Protein AF-A0A176WG83-F1 (afdb_monomer)

Nearest PDB structures (foldseek):
  1ekj-assembly2_G  TM=9.497E-01  e=3.275E-25  Pisum sativum
  5swc-assembly1_E  TM=9.028E-01  e=1.022E-20  Synechocystis sp. PCC 6803 substr. Kazusa
  5swc-assembly1_D  TM=9.465E-01  e=1.805E-19  Synechocystis sp. PCC 6803 substr. Kazusa
  2w3n-assembly1_C  TM=7.992E-01  e=2.438E-15  Cryptococcus neoformans
  2w3n-assembly2_A-2  TM=7.621E-01  e=2.038E-15  Cryptococcus neoformans

Sequence (354 aa):
MSTAVTMHQAVGEAALMSSSSSFCRGSALSGQIQSQTMHSAAKPGASLVKGVAAIRCSSFSSADEHSVDRRSPLVNFSSSTRRNPLMDAGLKTTFSYKKEKICATNGATEASLPNFAGSLSHGYDVSEPTKVAADNIEETSESSVLQRLKQGFVKFKEERFLKESELFTQLAGGQSPKVMVIACADSRVCPTMLMGLNPGEVFTVRNVANLVPPCEKELGNNHGTSAALEFAVNYLLVEHIIVIGHRNCGGIKALMSRKPEEFESDFIGSWMTCGIPAREHTLVNMAGKTFSDQCKYCEQEAVNVSLANLLTFPWIKEKFEAGKLGIHGWYYDFVEGELTSWEVQRPVMAGATA

pLDDT: mean 71.61, std 29.64, range [23.0, 98.88]

Structure (mmCIF, N/CA/C/O backbone):
data_AF-A0A176WG83-F1
#
_entry.id   AF-A0A176WG83-F1
#
loop_
_atom_site.group_PDB
_atom_site.id
_atom_site.type_symbol
_atom_site.label_atom_id
_atom_site.label_alt_id
_atom_site.label_comp_id
_atom_site.label_asym_id
_atom_site.label_entity_id
_atom_site.label_seq_id
_atom_site.pdbx_PDB_ins_code
_atom_site.Cartn_x
_atom_site.Cartn_y
_atom_site.Cartn_z
_atom_site.occupancy
_atom_site.B_iso_or_equiv
_atom_site.auth_seq_id
_atom_site.auth_comp_id
_atom_site.auth_asym_id
_atom_site.auth_atom_id
_atom_site.pdbx_PDB_model_num
ATOM 1 N N . MET A 1 1 ? -44.668 -31.338 -10.249 1.00 38.53 1 MET A N 1
ATOM 2 C CA . MET A 1 1 ? -43.929 -32.261 -11.141 1.00 38.53 1 MET A CA 1
ATOM 3 C C . MET A 1 1 ? -42.451 -31.906 -10.983 1.00 38.53 1 MET A C 1
ATOM 5 O O . MET A 1 1 ? -42.038 -30.926 -11.572 1.00 38.53 1 MET A O 1
ATOM 9 N N . SER A 1 2 ? -41.718 -32.329 -9.948 1.00 32.81 2 SER A N 1
ATOM 10 C CA . SER A 1 2 ? -41.313 -33.667 -9.463 1.00 32.81 2 SER A CA 1
ATOM 11 C C . SER A 1 2 ? -40.346 -34.410 -10.393 1.00 32.81 2 SER A C 1
ATOM 13 O O . SER A 1 2 ? -40.810 -34.904 -11.411 1.00 32.81 2 SER A O 1
ATOM 15 N N . THR A 1 3 ? -39.064 -34.471 -9.985 1.00 33.38 3 THR A N 1
ATOM 16 C CA . THR A 1 3 ? -38.058 -35.572 -10.088 1.00 33.38 3 THR A CA 1
ATOM 17 C C . THR A 1 3 ? -36.746 -35.052 -9.447 1.00 33.38 3 THR A C 1
ATOM 19 O O . THR A 1 3 ? -36.206 -34.070 -9.943 1.00 33.38 3 THR A O 1
ATOM 22 N N . ALA A 1 4 ? -36.358 -35.416 -8.208 1.00 33.09 4 ALA A N 1
ATOM 23 C CA . ALA A 1 4 ? -35.654 -36.636 -7.726 1.00 33.09 4 ALA A CA 1
ATOM 24 C C . ALA A 1 4 ? -34.204 -36.756 -8.276 1.00 33.09 4 ALA A C 1
ATOM 26 O O . ALA A 1 4 ? -34.040 -36.893 -9.480 1.00 33.09 4 ALA A O 1
ATOM 27 N N . VAL A 1 5 ? -33.132 -36.462 -7.514 1.00 30.73 5 VAL A N 1
ATOM 28 C CA . VAL A 1 5 ? -32.403 -37.243 -6.468 1.00 30.73 5 VAL A CA 1
ATOM 29 C C . VAL A 1 5 ? -31.731 -38.526 -6.980 1.00 30.73 5 VAL A C 1
ATOM 31 O O . VAL A 1 5 ? -32.429 -39.481 -7.303 1.00 30.73 5 VAL A O 1
ATOM 34 N N . THR A 1 6 ? -30.393 -38.617 -6.881 1.00 31.17 6 THR A N 1
ATOM 35 C CA . THR A 1 6 ? -29.701 -39.836 -6.398 1.00 31.17 6 THR A CA 1
ATOM 36 C C . THR A 1 6 ? -28.316 -39.519 -5.807 1.00 31.17 6 THR A C 1
ATOM 38 O O . THR A 1 6 ? -27.499 -38.845 -6.427 1.00 31.17 6 THR A O 1
ATOM 41 N N . MET A 1 7 ? -28.085 -40.022 -4.589 1.00 28.58 7 MET A N 1
ATOM 42 C CA . MET A 1 7 ? -26.812 -40.104 -3.864 1.00 28.58 7 MET A CA 1
ATOM 43 C C . MET A 1 7 ? -26.023 -41.360 -4.261 1.00 28.58 7 MET A C 1
ATOM 45 O O . MET A 1 7 ? -26.632 -42.368 -4.617 1.00 28.58 7 MET A O 1
ATOM 49 N N . HIS A 1 8 ? -24.704 -41.359 -4.041 1.00 31.89 8 HIS A N 1
ATOM 50 C CA . HIS A 1 8 ? -23.941 -42.581 -3.755 1.00 31.89 8 HIS A CA 1
ATOM 51 C C . HIS A 1 8 ? -23.010 -42.377 -2.547 1.00 31.89 8 HIS A C 1
ATOM 53 O O . HIS A 1 8 ? -22.188 -41.464 -2.524 1.00 31.89 8 HIS A O 1
ATOM 59 N N . GLN A 1 9 ? -23.184 -43.253 -1.554 1.00 30.34 9 GLN A N 1
ATOM 60 C CA . GLN A 1 9 ? -22.306 -43.546 -0.418 1.00 30.34 9 GLN A CA 1
ATOM 61 C C . GLN A 1 9 ? -21.733 -44.963 -0.603 1.00 30.34 9 GLN A C 1
ATOM 63 O O . GLN A 1 9 ? -22.459 -45.853 -1.038 1.00 30.34 9 GLN A O 1
ATOM 68 N N . ALA A 1 10 ? -20.487 -45.172 -0.175 1.00 28.31 10 ALA A N 1
ATOM 69 C CA . ALA A 1 10 ? -19.894 -46.423 0.337 1.00 28.31 10 ALA A CA 1
ATOM 70 C C . ALA A 1 10 ? -18.609 -45.974 1.079 1.00 28.31 10 ALA A C 1
ATOM 72 O O . ALA A 1 10 ? -17.824 -45.249 0.477 1.00 28.31 10 ALA A O 1
ATOM 73 N N . VAL A 1 11 ? -18.397 -46.075 2.400 1.00 28.64 11 VAL A N 1
ATOM 74 C CA . VAL A 1 11 ? -18.507 -47.140 3.430 1.00 28.64 11 VAL A CA 1
ATOM 75 C C . VAL A 1 11 ? -17.424 -48.229 3.320 1.00 28.64 11 VAL A C 1
ATOM 77 O O . VAL A 1 11 ? -17.331 -48.892 2.294 1.00 28.64 11 VAL A O 1
ATOM 80 N N . GLY A 1 12 ? -16.681 -48.425 4.426 1.00 26.28 12 GLY A N 1
ATOM 81 C CA . GLY A 1 12 ? -15.853 -49.605 4.757 1.00 26.28 12 GLY A CA 1
ATOM 82 C C . GLY A 1 12 ? -14.442 -49.243 5.258 1.00 26.28 12 GLY A C 1
ATOM 83 O O . GLY A 1 12 ? -13.576 -48.972 4.440 1.00 26.28 12 GLY A O 1
ATOM 84 N N . GLU A 1 13 ? -14.241 -48.966 6.557 1.00 28.70 13 GLU A N 1
ATOM 85 C CA . GLU A 1 13 ? -13.798 -49.898 7.638 1.00 28.70 13 GLU A CA 1
ATOM 86 C C . GLU A 1 13 ? -12.278 -50.197 7.621 1.00 28.70 13 GLU A C 1
ATOM 88 O O . GLU A 1 13 ? -11.747 -50.693 6.639 1.00 28.70 13 GLU A O 1
ATOM 93 N N . ALA A 1 14 ? -11.476 -49.712 8.580 1.00 27.16 14 ALA A N 1
ATOM 94 C CA . ALA A 1 14 ? -11.312 -50.097 9.997 1.00 27.16 14 ALA A CA 1
ATOM 95 C C . ALA A 1 14 ? -10.318 -51.259 10.215 1.00 27.16 14 ALA A C 1
ATOM 97 O O . ALA A 1 14 ? -10.582 -52.392 9.835 1.00 27.16 14 ALA A O 1
ATOM 98 N N . ALA A 1 15 ? -9.213 -50.987 10.925 1.00 27.05 15 ALA A N 1
ATOM 99 C CA . ALA A 1 15 ? -8.480 -51.991 11.700 1.00 27.05 15 ALA A CA 1
ATOM 100 C C . ALA A 1 15 ? -7.707 -51.332 12.859 1.00 27.05 15 ALA A C 1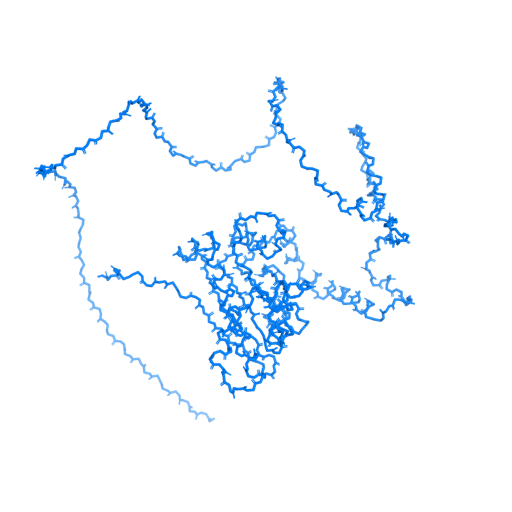
ATOM 102 O O . ALA A 1 15 ? -6.818 -50.505 12.666 1.00 27.05 15 ALA A O 1
ATOM 103 N N . LEU A 1 16 ? -8.114 -51.713 14.069 1.00 27.42 16 LEU A N 1
ATOM 104 C CA . LEU A 1 16 ? -7.489 -51.482 15.372 1.00 27.42 16 LEU A CA 1
ATOM 105 C C . LEU A 1 16 ? -6.245 -52.367 15.562 1.00 27.42 16 LEU A C 1
ATOM 107 O O . LEU A 1 16 ? -6.194 -53.437 14.970 1.00 27.42 16 LEU A O 1
ATOM 111 N N . MET A 1 17 ? -5.332 -51.960 16.460 1.00 26.39 17 MET A N 1
ATOM 112 C CA . MET A 1 17 ? -4.606 -52.774 17.473 1.00 26.39 17 MET A CA 1
ATOM 113 C C . MET A 1 17 ? -3.487 -51.905 18.094 1.00 26.39 17 MET A C 1
ATOM 115 O O . MET A 1 17 ? -2.572 -51.473 17.410 1.00 26.39 17 MET A O 1
ATOM 119 N N . SER A 1 18 ? -3.670 -51.363 19.304 1.00 26.16 18 SER A N 1
ATOM 120 C CA . SER A 1 18 ? -3.241 -51.904 20.612 1.00 26.16 18 SER A CA 1
ATOM 121 C C . SER A 1 18 ? -1.719 -51.966 20.848 1.00 26.16 18 SER A C 1
ATOM 123 O O . SER A 1 18 ? -1.038 -52.797 20.260 1.00 26.16 18 SER A O 1
ATOM 125 N N . SER A 1 19 ? -1.213 -51.200 21.827 1.00 26.66 19 SER A N 1
ATOM 126 C CA . SER A 1 19 ? -0.684 -51.717 23.111 1.00 26.66 19 SER A CA 1
ATOM 127 C C . SER A 1 19 ? 0.506 -50.925 23.702 1.00 26.66 19 SER A C 1
ATOM 129 O O . SER A 1 19 ? 1.493 -50.630 23.042 1.00 26.66 19 SER A O 1
ATOM 131 N N . SER A 1 20 ? 0.370 -50.668 25.009 1.00 27.66 20 SER A N 1
ATOM 132 C CA . SER A 1 20 ? 1.373 -50.712 26.092 1.00 27.66 20 SER A CA 1
ATOM 133 C C . SER A 1 20 ? 2.560 -49.733 26.196 1.00 27.66 20 SER A C 1
ATOM 135 O O . SER A 1 20 ? 3.455 -49.632 25.370 1.00 27.66 20 SER A O 1
ATOM 137 N N . SER A 1 21 ? 2.581 -49.130 27.386 1.00 26.33 21 SER A N 1
ATOM 138 C CA . SER A 1 21 ? 3.651 -48.489 28.156 1.00 26.33 21 SER A CA 1
ATOM 139 C C . SER A 1 21 ? 4.936 -49.313 28.353 1.00 26.33 21 SER A C 1
ATOM 141 O O . SER A 1 21 ? 4.834 -50.519 28.564 1.00 26.33 21 SER A O 1
ATOM 143 N N . SER A 1 22 ? 6.100 -48.651 28.511 1.00 28.22 22 SER A N 1
ATOM 144 C CA . SER A 1 22 ? 6.887 -48.565 29.776 1.00 28.22 22 SER A CA 1
ATOM 145 C C . SER A 1 22 ? 8.425 -48.375 29.616 1.00 28.22 22 SER A C 1
ATOM 147 O O . SER A 1 22 ? 9.069 -49.006 28.795 1.00 28.22 22 SER A O 1
ATOM 149 N N . PHE A 1 23 ? 8.969 -47.493 30.475 1.00 24.28 23 PHE A N 1
ATOM 150 C CA . PHE A 1 23 ? 10.239 -47.535 31.242 1.00 24.28 23 PHE A CA 1
ATOM 151 C C . PHE A 1 23 ? 11.673 -47.529 30.618 1.00 24.28 23 PHE A C 1
ATOM 153 O O . PHE A 1 23 ? 12.152 -48.503 30.063 1.00 24.28 23 PHE A O 1
ATOM 160 N N . CYS A 1 24 ? 12.377 -46.418 30.919 1.00 24.50 24 CYS A N 1
ATOM 161 C CA . CYS A 1 24 ? 13.763 -46.148 31.387 1.00 24.50 24 CYS A CA 1
ATOM 162 C C . CYS A 1 24 ? 15.050 -46.934 30.993 1.00 24.50 24 CYS A C 1
ATOM 164 O O . CYS A 1 24 ? 15.106 -48.156 31.004 1.00 24.50 24 CYS A O 1
ATOM 166 N N . ARG A 1 25 ? 16.147 -46.132 31.038 1.00 26.06 25 ARG A N 1
ATOM 167 C CA . ARG A 1 25 ? 17.616 -46.400 31.127 1.00 26.06 25 ARG A CA 1
ATOM 168 C C . ARG A 1 25 ? 18.286 -46.617 29.758 1.00 26.06 25 ARG A C 1
ATOM 170 O O . ARG A 1 25 ? 17.812 -47.412 28.974 1.00 26.06 25 ARG A O 1
ATOM 177 N N . GLY A 1 26 ? 19.348 -45.924 29.340 1.00 23.47 26 GLY A N 1
ATOM 178 C CA . GLY A 1 26 ? 20.454 -45.273 30.044 1.00 23.47 26 GLY A CA 1
ATOM 179 C C . GLY A 1 26 ? 21.693 -46.163 29.927 1.00 23.47 26 GLY A C 1
ATOM 180 O O . GLY A 1 26 ? 21.660 -47.241 30.506 1.00 23.47 26 GLY A O 1
ATOM 181 N N . SER A 1 27 ? 22.737 -45.736 29.197 1.00 25.62 27 SER A N 1
ATOM 182 C CA . SER A 1 27 ? 24.177 -45.982 29.458 1.00 25.62 27 SER A CA 1
ATOM 183 C C . SER A 1 27 ? 25.060 -45.569 28.275 1.00 25.62 27 SER A C 1
ATOM 185 O O . SER A 1 27 ? 24.699 -45.731 27.116 1.00 25.62 27 SER A O 1
ATOM 187 N N . ALA A 1 28 ? 26.219 -45.023 28.634 1.00 26.08 28 ALA A N 1
ATOM 188 C CA . ALA A 1 28 ? 27.306 -44.520 27.806 1.00 26.08 28 ALA A CA 1
ATOM 189 C C . ALA A 1 28 ? 28.249 -45.622 27.283 1.00 26.08 28 ALA A C 1
ATOM 191 O O . ALA A 1 28 ? 28.164 -46.751 27.755 1.00 26.08 28 ALA A O 1
ATOM 192 N N . LEU A 1 29 ? 29.175 -45.236 26.386 1.00 26.23 29 LEU A N 1
ATOM 193 C CA . LEU A 1 29 ? 30.599 -45.645 26.229 1.00 26.23 29 LEU A CA 1
ATOM 194 C C . LEU A 1 29 ? 31.019 -45.275 24.783 1.00 26.23 29 LEU A C 1
ATOM 196 O O . LEU A 1 29 ? 30.345 -45.665 23.841 1.00 26.23 29 LEU A O 1
ATOM 200 N N . SER A 1 30 ? 31.912 -44.310 24.529 1.00 24.09 30 SER A N 1
ATOM 201 C CA . SER A 1 30 ? 33.381 -44.245 24.717 1.00 24.09 30 SER A CA 1
ATOM 202 C C . SER A 1 30 ? 34.164 -44.579 23.438 1.00 24.09 30 SER A C 1
ATOM 204 O O . SER A 1 30 ? 33.901 -45.601 22.816 1.00 24.09 30 SER A O 1
ATOM 206 N N . GLY A 1 31 ? 35.179 -43.763 23.127 1.00 25.44 31 GLY A N 1
ATOM 207 C CA . GLY A 1 31 ? 36.213 -44.007 22.104 1.00 25.44 31 GLY A CA 1
ATOM 208 C C . GLY A 1 31 ? 36.554 -42.721 21.339 1.00 25.44 31 GLY A C 1
ATOM 209 O O . GLY A 1 31 ? 35.885 -42.397 20.370 1.00 25.44 31 GLY A O 1
ATOM 210 N N . GLN A 1 32 ? 37.336 -41.790 21.902 1.00 23.91 32 GLN A N 1
ATOM 211 C CA . GLN A 1 32 ? 38.811 -41.663 21.809 1.00 23.91 32 GLN A CA 1
ATOM 212 C C . GLN A 1 32 ? 39.364 -41.644 20.367 1.00 23.91 32 GLN A C 1
ATOM 214 O O . GLN A 1 32 ? 39.297 -42.649 19.678 1.00 23.91 32 GLN A O 1
ATOM 219 N N . ILE A 1 33 ? 39.708 -40.463 19.822 1.00 23.94 33 ILE A N 1
ATOM 220 C CA . ILE A 1 33 ? 40.994 -39.705 19.874 1.00 23.94 33 ILE A CA 1
ATOM 221 C C . ILE A 1 33 ? 41.992 -40.157 18.788 1.00 23.94 33 ILE A C 1
ATOM 223 O O . ILE A 1 33 ? 42.479 -41.276 18.839 1.00 23.94 33 ILE A O 1
ATOM 227 N N . GLN A 1 34 ? 42.355 -39.235 17.882 1.00 24.44 34 GLN A N 1
ATOM 228 C CA . GLN A 1 34 ? 43.714 -38.694 17.626 1.00 24.44 34 GLN A CA 1
ATOM 229 C C . GLN A 1 34 ? 43.593 -37.673 16.466 1.00 24.44 34 GLN A C 1
ATOM 231 O O . GLN A 1 34 ? 43.163 -38.026 15.379 1.00 24.44 34 GLN A O 1
ATOM 236 N N . SER A 1 35 ? 43.675 -36.356 16.694 1.00 24.44 35 SER A N 1
ATOM 237 C CA . SER A 1 35 ? 44.868 -35.534 16.979 1.00 24.44 35 SER A CA 1
ATOM 238 C C . SER A 1 35 ? 45.808 -35.378 15.778 1.00 24.44 35 SER A C 1
ATOM 240 O O . SER A 1 35 ? 46.602 -36.273 15.522 1.00 24.44 35 SER A O 1
ATOM 242 N N . GLN A 1 36 ? 45.843 -34.176 15.191 1.00 25.77 36 GLN A N 1
ATOM 243 C CA . GLN A 1 36 ? 47.097 -33.427 15.057 1.00 25.77 36 GLN A CA 1
ATOM 244 C C . GLN A 1 36 ? 46.850 -31.909 15.136 1.00 25.77 36 GLN A C 1
ATOM 246 O O . GLN A 1 36 ? 46.038 -31.324 14.427 1.00 25.77 36 GLN A O 1
ATOM 251 N N . THR A 1 37 ? 47.545 -31.329 16.106 1.00 26.19 37 THR A N 1
ATOM 252 C CA . THR A 1 37 ? 47.667 -29.932 16.537 1.00 26.19 37 THR A CA 1
ATOM 253 C C . THR A 1 37 ? 48.785 -29.192 15.798 1.00 26.19 37 THR A C 1
ATOM 255 O O . THR A 1 37 ? 49.712 -29.846 15.334 1.00 26.19 37 THR A O 1
ATOM 258 N N . MET A 1 38 ? 48.771 -27.850 15.836 1.00 24.45 38 MET A N 1
ATOM 259 C CA . MET A 1 38 ? 49.824 -26.959 16.401 1.00 24.45 38 MET A CA 1
ATOM 260 C C . MET A 1 38 ? 49.372 -25.489 16.211 1.00 24.45 38 MET A C 1
ATOM 262 O O . MET A 1 38 ? 49.146 -25.065 15.087 1.00 24.45 38 MET A O 1
ATOM 266 N N . HIS A 1 39 ? 48.916 -24.807 17.277 1.00 24.94 39 HIS A N 1
ATOM 267 C CA . HIS A 1 39 ? 49.650 -23.840 18.143 1.00 24.94 39 HIS A CA 1
ATOM 268 C C . HIS A 1 39 ? 49.582 -22.398 17.592 1.00 24.94 39 HIS A C 1
ATOM 270 O O . HIS A 1 39 ? 49.839 -22.182 16.421 1.00 24.94 39 HIS A O 1
ATOM 276 N N . SER A 1 40 ? 49.155 -21.366 18.335 1.00 24.72 40 SER A N 1
ATOM 277 C CA . SER A 1 40 ? 49.613 -20.888 19.657 1.00 24.72 40 SER A CA 1
ATOM 278 C C . SER A 1 40 ? 48.527 -19.972 20.281 1.00 24.72 40 SER A C 1
ATOM 280 O O . SER A 1 40 ? 47.968 -19.148 19.566 1.00 24.72 40 SER A O 1
ATOM 282 N N . ALA A 1 41 ? 47.975 -20.271 21.470 1.00 25.95 41 ALA A N 1
ATOM 283 C CA . ALA A 1 41 ? 48.275 -19.690 22.804 1.00 25.95 41 ALA A CA 1
ATOM 284 C C . ALA A 1 41 ? 48.138 -18.141 22.881 1.00 25.95 41 ALA A C 1
ATOM 286 O O . ALA A 1 41 ? 48.701 -17.441 22.057 1.00 25.95 41 ALA A O 1
ATOM 287 N N . ALA A 1 42 ? 47.430 -17.506 23.828 1.00 26.34 42 ALA A N 1
ATOM 288 C CA . ALA A 1 42 ? 47.186 -17.866 25.222 1.00 26.34 42 ALA A CA 1
ATOM 289 C C . ALA A 1 42 ? 45.899 -17.231 25.823 1.00 26.34 42 ALA A C 1
ATOM 291 O O . ALA A 1 42 ? 45.411 -16.189 25.399 1.00 26.34 42 ALA A O 1
ATOM 292 N N . LYS A 1 43 ? 45.396 -17.936 26.841 1.00 23.00 43 LYS A N 1
ATOM 293 C CA . LYS A 1 43 ? 44.318 -17.685 27.829 1.00 23.00 43 LYS A CA 1
ATOM 294 C C . LYS A 1 43 ? 44.916 -16.957 29.078 1.00 23.00 43 LYS A C 1
ATOM 296 O O . LYS A 1 43 ? 46.098 -16.629 28.993 1.00 23.00 43 LYS A O 1
ATOM 301 N N . PRO A 1 44 ? 44.271 -16.851 30.278 1.00 36.72 44 PRO A N 1
ATOM 302 C CA . PRO A 1 44 ? 42.884 -17.177 30.698 1.00 36.72 44 PRO A CA 1
ATOM 303 C C . PRO A 1 44 ? 42.213 -16.174 31.683 1.00 36.72 44 PRO A C 1
ATOM 305 O O . PRO A 1 44 ? 42.851 -15.305 32.263 1.00 36.72 44 PRO A O 1
ATOM 308 N N . GLY A 1 45 ? 40.935 -16.445 31.992 1.00 24.70 45 GLY A N 1
ATOM 309 C CA . GLY A 1 45 ? 40.276 -16.120 33.275 1.00 24.70 45 GLY A CA 1
ATOM 310 C C . GLY A 1 45 ? 38.754 -16.006 33.111 1.00 24.70 45 GLY A C 1
ATOM 311 O O . GLY A 1 45 ? 38.288 -14.955 32.705 1.00 24.70 45 GLY A O 1
ATOM 312 N N . ALA A 1 46 ? 37.995 -17.117 33.096 1.00 26.78 46 ALA A N 1
ATOM 313 C CA . ALA A 1 46 ? 37.200 -17.663 34.223 1.00 26.78 46 ALA A CA 1
ATOM 314 C C . ALA A 1 46 ? 36.010 -16.752 34.630 1.00 26.78 46 ALA A C 1
ATOM 316 O O . ALA A 1 46 ? 36.213 -15.569 34.830 1.00 26.78 46 ALA A O 1
ATOM 317 N N . SER A 1 47 ? 34.760 -17.176 34.853 1.00 24.69 47 SER A N 1
ATOM 318 C CA . SER A 1 47 ? 34.055 -18.467 34.879 1.00 24.69 47 SER A CA 1
ATOM 319 C C . SER A 1 47 ? 32.577 -18.173 35.250 1.00 24.69 47 SER A C 1
ATOM 321 O O . SER A 1 47 ? 32.386 -17.339 36.123 1.00 24.69 47 SER A O 1
ATOM 323 N N . LEU A 1 48 ? 31.606 -18.895 34.646 1.00 24.38 48 LEU A N 1
ATOM 324 C CA . LEU A 1 48 ? 30.265 -19.342 35.144 1.00 24.38 48 LEU A CA 1
ATOM 325 C C . LEU A 1 48 ? 29.300 -18.308 35.829 1.00 24.38 48 LEU A C 1
ATOM 327 O O . LEU A 1 48 ? 29.721 -17.532 36.664 1.00 24.38 48 LEU A O 1
ATOM 331 N N . VAL A 1 49 ? 27.969 -18.236 35.619 1.00 24.75 49 VAL A N 1
ATOM 332 C CA . VAL A 1 49 ? 26.876 -19.237 35.731 1.00 24.75 49 VAL A CA 1
ATOM 333 C C . VAL A 1 49 ? 25.566 -18.680 35.106 1.00 24.75 49 VAL A C 1
ATOM 335 O O . VAL A 1 49 ? 25.278 -17.494 35.195 1.00 24.75 49 VAL A O 1
ATOM 338 N N . LYS A 1 50 ? 24.781 -19.610 34.538 1.00 24.66 50 LYS A N 1
ATOM 339 C CA . LYS A 1 50 ? 23.324 -19.708 34.247 1.00 24.66 50 LYS A CA 1
ATOM 340 C C . LYS A 1 50 ? 22.326 -18.704 34.876 1.00 24.66 50 LYS A C 1
ATOM 342 O O . LYS A 1 50 ? 22.432 -18.380 36.051 1.00 24.66 50 LYS A O 1
ATOM 347 N N . GLY A 1 51 ? 21.199 -18.489 34.175 1.00 24.77 51 GLY A N 1
ATOM 348 C CA . GLY A 1 51 ? 19.902 -18.210 34.819 1.00 24.77 51 GLY A CA 1
ATOM 349 C C . GLY A 1 51 ? 18.793 -17.678 33.901 1.00 24.77 51 GLY A C 1
ATOM 350 O O . GLY A 1 51 ? 18.747 -16.490 33.621 1.00 24.77 51 GLY A O 1
ATOM 351 N N . VAL A 1 52 ? 17.879 -18.554 33.477 1.00 26.45 52 VAL A N 1
ATOM 352 C CA . VAL A 1 52 ? 16.573 -18.228 32.868 1.00 26.45 52 VAL A CA 1
ATOM 353 C C . VAL A 1 52 ? 15.581 -17.866 33.978 1.00 26.45 52 VAL A C 1
ATOM 355 O O . VAL A 1 52 ? 15.510 -18.621 34.943 1.00 26.45 52 VAL A O 1
ATOM 358 N N . ALA A 1 53 ? 14.767 -16.815 33.815 1.00 25.81 53 ALA A N 1
ATOM 359 C CA . ALA A 1 53 ? 13.371 -16.782 34.283 1.00 25.81 53 ALA A CA 1
ATOM 360 C C . ALA A 1 53 ? 12.624 -15.537 33.775 1.00 25.81 53 ALA A C 1
ATOM 362 O O . ALA A 1 53 ? 13.040 -14.402 33.989 1.00 25.81 53 ALA A O 1
ATOM 363 N N . ALA A 1 54 ? 11.482 -15.787 33.138 1.00 26.70 54 ALA A N 1
ATOM 364 C CA . ALA A 1 54 ? 10.415 -14.828 32.893 1.00 26.70 54 ALA A CA 1
ATOM 365 C C . ALA A 1 54 ? 9.686 -14.482 34.198 1.00 26.70 54 ALA A C 1
ATOM 367 O O . ALA A 1 54 ? 9.464 -15.390 34.994 1.00 26.70 54 ALA A O 1
ATOM 368 N N . ILE A 1 55 ? 9.203 -13.244 34.365 1.00 25.70 55 ILE A N 1
ATOM 369 C CA . ILE A 1 55 ? 8.076 -12.953 35.267 1.00 25.70 55 ILE A CA 1
ATOM 370 C C . ILE A 1 55 ? 7.122 -11.942 34.619 1.00 25.70 55 ILE A C 1
ATOM 372 O O . ILE A 1 55 ? 7.512 -10.896 34.106 1.00 25.70 55 ILE A O 1
ATOM 376 N N . ARG A 1 56 ? 5.851 -12.351 34.644 1.00 23.44 56 ARG A N 1
ATOM 377 C CA . ARG A 1 56 ? 4.630 -11.665 34.231 1.00 23.44 56 ARG A CA 1
ATOM 378 C C . ARG A 1 56 ? 4.295 -10.456 35.108 1.00 23.44 56 ARG A C 1
ATOM 380 O O . ARG A 1 56 ? 4.645 -10.383 36.277 1.00 23.44 56 ARG A O 1
ATOM 387 N N . CYS A 1 57 ? 3.487 -9.601 34.494 1.00 26.39 57 CYS A N 1
ATOM 388 C CA . CYS A 1 57 ? 2.616 -8.581 35.061 1.00 26.39 57 CYS A CA 1
ATOM 389 C C . CYS A 1 57 ? 1.976 -8.957 36.414 1.00 26.39 57 CYS A C 1
ATOM 391 O O . CYS A 1 57 ? 1.361 -10.017 36.540 1.00 26.39 57 CYS A O 1
ATOM 393 N N . SER A 1 58 ? 2.021 -8.026 37.367 1.00 25.80 58 SER A N 1
ATOM 394 C CA . SER A 1 58 ? 1.033 -7.920 38.440 1.00 25.80 58 SER A CA 1
ATOM 395 C C . SER A 1 58 ? 0.801 -6.450 38.784 1.00 25.80 58 SER A C 1
ATOM 397 O O . SER A 1 58 ? 1.710 -5.731 39.192 1.00 25.80 58 SER A O 1
ATOM 399 N N . SER A 1 59 ? -0.447 -6.041 38.588 1.00 28.11 59 SER A N 1
ATOM 400 C CA . SER A 1 59 ? -1.138 -4.906 39.193 1.00 28.11 59 SER A CA 1
ATOM 401 C C . SER A 1 59 ? -0.752 -4.657 40.654 1.00 28.11 59 SER A C 1
ATOM 403 O O . SER A 1 59 ? -0.765 -5.599 41.446 1.00 28.11 59 SER A O 1
ATOM 405 N N . PHE A 1 60 ? -0.533 -3.395 41.032 1.00 24.19 60 PHE A N 1
ATOM 406 C CA . PHE A 1 60 ? -0.599 -2.985 42.433 1.00 24.19 60 PHE A CA 1
ATOM 407 C C . PHE A 1 60 ? -1.184 -1.577 42.569 1.00 24.19 60 PHE A C 1
ATOM 409 O O . PHE A 1 60 ? -0.671 -0.612 42.003 1.00 24.19 60 PHE A O 1
ATOM 416 N N . SER A 1 61 ? -2.294 -1.500 43.302 1.00 24.11 61 SER A N 1
ATOM 417 C CA . SER A 1 61 ? -2.863 -0.277 43.850 1.00 24.11 61 SER A CA 1
ATOM 418 C C . SER A 1 61 ? -2.197 0.061 45.183 1.00 24.11 61 SER A C 1
ATOM 420 O O . SER A 1 61 ? -1.834 -0.844 45.928 1.00 24.11 61 SER A O 1
ATOM 422 N N . SER A 1 62 ? -2.237 1.350 45.513 1.00 26.47 62 SER A N 1
ATOM 423 C CA . SER A 1 62 ? -2.237 1.905 46.874 1.00 26.47 62 SER A CA 1
ATOM 424 C C . SER A 1 62 ? -0.893 2.003 47.604 1.00 26.47 62 SER A C 1
ATOM 426 O O . SER A 1 62 ? -0.317 1.016 48.038 1.00 26.47 62 SER A O 1
ATOM 428 N N . ALA A 1 63 ? -0.478 3.269 47.729 1.00 27.66 63 ALA A N 1
ATOM 429 C CA . ALA A 1 63 ? 0.092 3.947 48.894 1.00 27.66 63 ALA A CA 1
ATOM 430 C C . ALA A 1 63 ? 1.061 3.172 49.802 1.00 27.66 63 ALA A C 1
ATOM 432 O O . ALA A 1 63 ? 0.642 2.307 50.553 1.00 27.66 63 ALA A O 1
ATOM 433 N N . ASP A 1 64 ? 2.320 3.618 49.813 1.00 24.36 64 ASP A N 1
ATOM 434 C CA . ASP A 1 64 ? 3.002 4.012 51.052 1.00 24.36 64 ASP A CA 1
ATOM 435 C C . ASP A 1 64 ? 4.203 4.916 50.716 1.00 24.36 64 ASP A C 1
ATOM 437 O O . ASP A 1 64 ? 5.084 4.574 49.923 1.00 24.36 64 ASP A O 1
ATOM 441 N N . GLU A 1 65 ? 4.201 6.125 51.281 1.00 28.64 65 GLU A N 1
ATOM 442 C CA . GLU A 1 65 ? 5.293 7.095 51.198 1.00 28.64 65 GLU A CA 1
ATOM 443 C C . GLU A 1 65 ? 6.427 6.686 52.142 1.00 28.64 65 GLU A C 1
ATOM 445 O O . GLU A 1 65 ? 6.287 6.813 53.355 1.00 28.64 65 GLU A O 1
ATOM 450 N N . HIS A 1 66 ? 7.593 6.314 51.609 1.00 26.44 66 HIS A N 1
ATOM 451 C CA . HIS A 1 66 ? 8.857 6.421 52.342 1.00 26.44 66 HIS A CA 1
ATOM 452 C C . HIS A 1 66 ? 9.978 6.957 51.445 1.00 26.44 66 HIS A C 1
ATOM 454 O O . HIS A 1 66 ? 10.224 6.494 50.331 1.00 26.44 66 HIS A O 1
ATOM 460 N N . SER A 1 67 ? 10.626 8.003 51.954 1.00 28.91 67 SER A N 1
ATOM 461 C CA . SER A 1 67 ? 11.665 8.811 51.326 1.00 28.91 67 SER A CA 1
ATOM 462 C C . SER A 1 67 ? 12.935 8.012 51.037 1.00 28.91 67 SER A C 1
ATOM 464 O O . SER A 1 67 ? 13.541 7.478 51.966 1.00 28.91 67 SER A O 1
ATOM 466 N N . VAL A 1 68 ? 13.402 8.020 49.786 1.00 28.30 68 VAL A N 1
ATOM 467 C CA . VAL A 1 68 ? 14.762 7.587 49.436 1.00 28.30 68 VAL A CA 1
ATOM 468 C C . VAL A 1 68 ? 15.389 8.568 48.443 1.00 28.30 68 VAL A C 1
ATOM 470 O O . VAL A 1 68 ? 14.813 8.914 47.410 1.00 28.30 68 VAL A O 1
ATOM 473 N N . ASP A 1 69 ? 16.576 9.021 48.831 1.00 25.66 69 ASP A N 1
ATOM 474 C CA . ASP A 1 69 ? 17.533 9.894 48.155 1.00 25.66 69 ASP A CA 1
ATOM 475 C C . ASP A 1 69 ? 17.741 9.528 46.668 1.00 25.66 69 ASP A C 1
ATOM 477 O O . ASP A 1 69 ? 18.214 8.441 46.329 1.00 25.66 69 ASP A O 1
ATOM 481 N N . ARG A 1 70 ? 17.370 10.441 45.757 1.00 27.78 70 ARG A N 1
ATOM 482 C CA . ARG A 1 70 ? 17.599 10.307 44.309 1.00 27.78 70 ARG A CA 1
ATOM 483 C C . ARG A 1 70 ? 18.917 10.977 43.922 1.00 27.78 70 ARG A C 1
ATOM 485 O O . ARG A 1 70 ? 18.935 12.149 43.553 1.00 27.78 70 ARG A O 1
ATOM 492 N N . ARG A 1 71 ? 19.997 10.199 43.865 1.00 27.70 71 ARG A N 1
ATOM 493 C CA . ARG A 1 71 ? 21.129 10.483 42.966 1.00 27.70 71 ARG A CA 1
ATOM 494 C C . ARG A 1 71 ? 21.179 9.427 41.869 1.00 27.70 71 ARG A C 1
ATOM 496 O O . ARG A 1 71 ? 21.839 8.404 42.001 1.00 27.70 71 ARG A O 1
ATOM 503 N N . SER A 1 72 ? 20.462 9.681 40.779 1.00 29.31 72 SER A N 1
ATOM 504 C CA . SER A 1 72 ? 20.660 8.967 39.514 1.00 29.31 72 SER A CA 1
ATOM 505 C C . SER A 1 72 ? 21.858 9.584 38.778 1.00 29.31 72 SER A C 1
ATOM 507 O O . SER A 1 72 ? 21.950 10.813 38.724 1.00 29.31 72 SER A O 1
ATOM 509 N N . PRO A 1 73 ? 22.778 8.787 38.208 1.00 29.00 73 PRO A N 1
ATOM 510 C CA . PRO A 1 73 ? 23.879 9.320 37.420 1.00 29.00 73 PRO A CA 1
ATOM 511 C C . PRO A 1 73 ? 23.340 9.909 36.111 1.00 29.00 73 PRO A C 1
ATOM 513 O O . PRO A 1 73 ? 22.586 9.268 35.379 1.00 29.00 73 PRO A O 1
ATOM 516 N N . LEU A 1 74 ? 23.727 11.156 35.851 1.00 26.30 74 LEU A N 1
ATOM 517 C CA . LEU A 1 74 ? 23.475 11.892 34.618 1.00 26.30 74 LEU A CA 1
ATOM 518 C C . LEU A 1 74 ? 24.016 11.094 33.426 1.00 26.30 74 LEU A C 1
ATOM 520 O O . LEU A 1 74 ? 25.226 10.996 33.226 1.00 26.30 74 LEU A O 1
ATOM 524 N N . VAL A 1 75 ? 23.116 10.535 32.620 1.00 29.58 75 VAL A N 1
ATOM 525 C CA . VAL A 1 75 ? 23.456 10.083 31.272 1.00 29.58 75 VAL A CA 1
ATOM 526 C C . VAL A 1 75 ? 23.480 11.333 30.400 1.00 29.58 75 VAL A C 1
ATOM 528 O O . VAL A 1 75 ? 22.440 11.924 30.110 1.00 29.58 75 VAL A O 1
ATOM 531 N N . ASN A 1 76 ? 24.684 11.773 30.041 1.00 25.45 76 ASN A N 1
ATOM 532 C CA . ASN A 1 76 ? 24.901 12.889 29.130 1.00 25.45 76 ASN A CA 1
ATOM 533 C C . ASN A 1 76 ? 24.331 12.541 27.748 1.00 25.45 76 ASN A C 1
ATOM 535 O O . ASN A 1 76 ? 24.964 11.834 26.965 1.00 25.45 76 ASN A O 1
ATOM 539 N N . PHE A 1 77 ? 23.141 13.058 27.440 1.00 27.42 77 PHE A N 1
ATOM 540 C CA . PHE A 1 77 ? 22.678 13.205 26.065 1.00 27.42 77 PHE A CA 1
ATOM 541 C C . PHE A 1 77 ? 23.616 14.192 25.370 1.00 27.42 77 PHE A C 1
ATOM 543 O O . PHE A 1 77 ? 23.587 15.388 25.666 1.00 27.42 77 PHE A O 1
ATOM 550 N N . SER A 1 78 ? 24.470 13.707 24.464 1.00 31.42 78 SER A N 1
ATOM 551 C CA . SER A 1 78 ? 25.174 14.615 23.566 1.00 31.42 78 SER A CA 1
ATOM 552 C C . SER A 1 78 ? 24.135 15.286 22.665 1.00 31.42 78 SER A C 1
ATOM 554 O O . SER A 1 78 ? 23.255 14.654 22.074 1.00 31.42 78 SER A O 1
ATOM 556 N N . SER A 1 79 ? 24.191 16.610 22.644 1.00 36.69 79 SER A N 1
ATOM 557 C CA . SER A 1 79 ? 23.312 17.489 21.893 1.00 36.69 79 SER A CA 1
ATOM 558 C C . SER A 1 79 ? 23.542 17.315 20.390 1.00 36.69 79 SER A C 1
ATOM 560 O O . SER A 1 79 ? 24.313 18.057 19.785 1.00 36.69 79 SER A O 1
ATOM 562 N N . SER A 1 80 ? 22.861 16.354 19.767 1.00 35.53 80 SER A N 1
ATOM 563 C CA . SER A 1 80 ? 22.474 16.525 18.367 1.00 35.53 80 SER A CA 1
ATOM 564 C C . SER A 1 80 ? 21.231 17.409 18.362 1.00 35.53 80 SER A C 1
ATOM 566 O O . SER A 1 80 ? 20.158 17.033 18.836 1.00 35.53 80 SER A O 1
ATOM 568 N N . THR A 1 81 ? 21.404 18.649 17.925 1.00 39.66 81 THR A N 1
ATOM 569 C CA . THR A 1 81 ? 20.342 19.642 17.790 1.00 39.66 81 THR A CA 1
ATOM 570 C C . THR A 1 81 ? 19.332 19.125 16.764 1.00 39.66 81 THR A C 1
ATOM 572 O O . THR A 1 81 ? 19.481 19.360 15.566 1.00 39.66 81 THR A O 1
ATOM 575 N N . ARG A 1 82 ? 18.310 18.373 17.196 1.00 42.97 82 ARG A N 1
ATOM 576 C CA . ARG A 1 82 ? 17.153 18.104 16.335 1.00 42.97 82 ARG A CA 1
ATOM 577 C C . ARG A 1 82 ? 16.519 19.459 16.039 1.00 42.97 82 ARG A C 1
ATOM 579 O O . ARG A 1 82 ? 15.988 20.098 16.945 1.00 42.97 82 ARG A O 1
ATOM 586 N N . ARG A 1 83 ? 16.639 19.918 14.793 1.00 43.81 83 ARG A N 1
ATOM 587 C CA . ARG A 1 83 ? 15.951 21.116 14.304 1.00 43.81 83 ARG A CA 1
ATOM 588 C C . ARG A 1 83 ? 14.464 20.993 14.627 1.00 43.81 83 ARG A C 1
ATOM 590 O O . ARG A 1 83 ? 13.886 19.934 14.395 1.00 43.81 83 ARG A O 1
ATOM 597 N N . ASN A 1 84 ? 13.876 22.037 15.209 1.00 53.97 84 ASN A N 1
ATOM 598 C CA . ASN A 1 84 ? 12.443 22.090 15.467 1.00 53.97 84 ASN A CA 1
ATOM 599 C C . ASN A 1 84 ? 11.759 22.559 14.172 1.00 53.97 84 ASN A C 1
ATOM 601 O O . ASN A 1 84 ? 11.855 23.748 13.863 1.00 53.97 84 ASN A O 1
ATOM 605 N N . PRO A 1 85 ? 11.053 21.684 13.431 1.00 58.12 85 PRO A N 1
ATOM 606 C CA . PRO A 1 85 ? 10.457 22.053 12.150 1.00 58.12 85 PRO A CA 1
ATOM 607 C C . PRO A 1 85 ? 9.416 23.168 12.288 1.00 58.12 85 PRO A C 1
ATOM 609 O O . PRO A 1 85 ? 9.185 23.895 11.333 1.00 58.12 85 PRO A O 1
ATOM 612 N N . LEU A 1 86 ? 8.816 23.339 13.475 1.00 53.47 86 LEU A N 1
ATOM 613 C CA . LEU A 1 86 ? 7.891 24.439 13.760 1.00 53.47 86 LEU A CA 1
ATOM 614 C C . LEU A 1 86 ? 8.621 25.782 13.844 1.00 53.47 86 LEU A C 1
ATOM 616 O O . LEU A 1 86 ? 8.093 26.783 13.375 1.00 53.47 86 LEU A O 1
ATOM 620 N N . MET A 1 87 ? 9.843 25.809 14.385 1.00 56.22 87 MET A N 1
ATOM 621 C CA . MET A 1 87 ? 10.669 27.021 14.395 1.00 56.22 87 MET A CA 1
ATOM 622 C C . MET A 1 87 ? 11.284 27.307 13.026 1.00 56.22 87 MET A C 1
ATOM 624 O O . MET A 1 87 ? 11.308 28.465 12.620 1.00 56.22 87 MET A O 1
ATOM 628 N N . ASP A 1 88 ? 11.695 26.272 12.287 1.00 56.66 88 ASP A N 1
ATOM 629 C CA . ASP A 1 88 ? 12.155 26.410 10.896 1.00 56.66 88 ASP A CA 1
ATOM 630 C C . ASP A 1 88 ? 11.015 26.897 9.981 1.00 56.66 88 ASP A C 1
ATOM 632 O O . ASP A 1 88 ? 11.227 27.727 9.099 1.00 56.66 88 ASP A O 1
ATOM 636 N N . ALA A 1 89 ? 9.782 26.450 10.243 1.00 56.19 89 ALA A N 1
ATOM 637 C CA . ALA A 1 89 ? 8.565 26.948 9.610 1.00 56.19 89 ALA A CA 1
ATOM 638 C C . ALA A 1 89 ? 8.077 28.284 10.196 1.00 56.19 89 ALA A C 1
ATOM 640 O O . ALA A 1 89 ? 7.012 28.742 9.795 1.00 56.19 89 ALA A O 1
ATOM 641 N N . GLY A 1 90 ? 8.814 28.916 11.121 1.00 50.31 90 GLY A N 1
ATOM 642 C CA . GLY A 1 90 ? 8.520 30.226 11.718 1.00 50.31 90 GLY A CA 1
ATOM 643 C C . GLY A 1 90 ? 7.269 30.301 12.594 1.00 50.31 90 GLY A C 1
ATOM 644 O O . GLY A 1 90 ? 6.855 31.406 12.945 1.00 50.31 90 GLY A O 1
ATOM 645 N N . LEU A 1 91 ? 6.679 29.162 12.965 1.00 45.19 91 LEU A N 1
ATOM 646 C CA . LEU A 1 91 ? 5.547 29.103 13.877 1.00 45.19 91 LEU A CA 1
ATOM 647 C C . LEU A 1 91 ? 6.016 29.598 15.253 1.00 45.19 91 LEU A C 1
ATOM 649 O O . LEU A 1 91 ? 6.767 28.922 15.963 1.00 45.19 91 LEU A O 1
ATOM 653 N N . LYS A 1 92 ? 5.577 30.799 15.645 1.00 47.34 92 LYS A N 1
ATOM 654 C CA . LYS A 1 92 ? 5.796 31.332 16.997 1.00 47.34 92 LYS A CA 1
ATOM 655 C C . LYS A 1 92 ? 4.893 30.595 17.981 1.00 47.34 92 LYS A C 1
ATOM 657 O O . LYS A 1 92 ? 3.950 31.164 18.517 1.00 47.34 92 LYS A O 1
ATOM 662 N N . THR A 1 93 ? 5.170 29.325 18.252 1.00 44.78 93 THR A N 1
ATOM 663 C CA . THR A 1 93 ? 4.538 28.661 19.388 1.00 44.78 93 THR A CA 1
ATOM 664 C C . THR A 1 93 ? 5.154 29.261 20.645 1.00 44.78 93 THR A C 1
ATOM 666 O O . THR A 1 93 ? 6.277 28.913 21.018 1.00 44.78 93 THR A O 1
ATOM 669 N N . THR A 1 94 ? 4.467 30.184 21.312 1.00 39.28 94 THR A N 1
ATOM 670 C CA . THR A 1 94 ? 4.812 30.541 22.689 1.00 39.28 94 THR A CA 1
ATOM 671 C C . THR A 1 94 ? 4.485 29.347 23.584 1.00 39.28 94 THR A C 1
ATOM 673 O O . THR A 1 94 ? 3.488 29.349 24.298 1.00 39.28 94 THR A O 1
ATOM 676 N N . PHE A 1 95 ? 5.316 28.304 23.562 1.00 41.84 95 PHE A N 1
ATOM 677 C CA . PHE A 1 95 ? 5.329 27.298 24.619 1.00 41.84 95 PHE A CA 1
ATOM 678 C C . PHE A 1 95 ? 6.018 27.923 25.834 1.00 41.84 95 PHE A C 1
ATOM 680 O O . PHE A 1 95 ? 7.189 27.681 26.117 1.00 41.84 95 PHE A O 1
ATOM 687 N N . SER A 1 96 ? 5.296 28.785 26.552 1.00 32.12 96 SER A N 1
ATOM 688 C CA . SER A 1 96 ? 5.679 29.119 27.918 1.00 32.12 96 SER A CA 1
ATOM 689 C C . SER A 1 96 ? 5.318 27.912 28.773 1.00 32.12 96 SER A C 1
ATOM 691 O O . SER A 1 96 ? 4.152 27.699 29.098 1.00 32.12 96 SER A O 1
ATOM 693 N N . TYR A 1 97 ? 6.310 27.090 29.117 1.00 32.41 97 TYR A N 1
ATOM 694 C CA . TYR A 1 97 ? 6.159 26.104 30.183 1.00 32.41 97 TYR A CA 1
ATOM 695 C C . TYR A 1 97 ? 6.044 26.877 31.505 1.00 32.41 97 TYR A C 1
ATOM 697 O O . TYR A 1 97 ? 7.004 27.015 32.264 1.00 32.41 97 TYR A O 1
ATOM 705 N N . LYS A 1 98 ? 4.868 27.446 31.782 1.00 29.69 98 LYS A N 1
ATOM 706 C CA . LYS A 1 98 ? 4.547 27.897 33.128 1.00 29.69 98 LYS A CA 1
ATOM 707 C C . LYS A 1 98 ? 4.400 26.646 33.974 1.00 29.69 98 LYS A C 1
ATOM 709 O O . LYS A 1 98 ? 3.419 25.916 33.887 1.00 29.69 98 LYS A O 1
ATOM 714 N N . LYS A 1 99 ? 5.417 26.384 34.789 1.00 33.88 99 LYS A N 1
ATOM 715 C CA . LYS A 1 99 ? 5.357 25.405 35.871 1.00 33.88 99 LYS A CA 1
ATOM 716 C C . LYS A 1 99 ? 4.432 25.961 36.958 1.00 33.88 99 LYS A C 1
ATOM 718 O O . LYS A 1 99 ? 4.892 26.392 38.010 1.00 33.88 99 LYS A O 1
ATOM 723 N N . GLU A 1 100 ? 3.136 26.034 36.678 1.00 34.50 100 GLU A N 1
ATOM 724 C CA . GLU A 1 100 ? 2.141 26.374 37.687 1.00 34.50 100 GLU A CA 1
ATOM 725 C C . GLU A 1 100 ? 1.965 25.153 38.594 1.00 34.50 100 GLU A C 1
ATOM 727 O O . GLU A 1 100 ? 1.634 24.051 38.157 1.00 34.50 100 GLU A O 1
ATOM 732 N N . LYS A 1 101 ? 2.294 25.339 39.878 1.00 32.94 101 LYS A N 1
ATOM 733 C CA . LYS A 1 101 ? 1.958 24.397 40.945 1.00 32.94 101 LYS A CA 1
ATOM 734 C C . LYS A 1 101 ? 0.444 24.204 40.919 1.00 32.94 101 LYS A C 1
ATOM 736 O O . LYS A 1 101 ? -0.289 25.104 41.318 1.00 32.94 101 LYS A O 1
ATOM 741 N N . ILE A 1 102 ? -0.008 23.031 40.492 1.00 34.97 102 ILE A N 1
ATOM 742 C CA . ILE A 1 102 ? -1.389 22.602 40.694 1.00 34.97 102 ILE A CA 1
ATOM 743 C C . ILE A 1 102 ? -1.543 22.344 42.198 1.00 34.97 102 ILE A C 1
ATOM 745 O O . ILE A 1 102 ? -1.156 21.293 42.705 1.00 34.97 102 ILE A O 1
ATOM 749 N N . CYS A 1 103 ? -2.041 23.342 42.929 1.00 32.72 103 CYS A N 1
ATOM 750 C CA . CYS A 1 103 ? -2.684 23.099 44.213 1.00 32.72 103 CYS A CA 1
ATOM 751 C C . CYS A 1 103 ? -4.022 22.421 43.919 1.00 32.72 103 CYS A C 1
ATOM 753 O O . CYS A 1 103 ? -4.835 22.952 43.166 1.00 32.72 103 CYS A O 1
ATOM 755 N N . ALA A 1 104 ? -4.232 21.246 44.504 1.00 39.50 104 ALA A N 1
ATOM 756 C CA . ALA A 1 104 ? -5.498 20.541 44.444 1.00 39.50 104 ALA A CA 1
ATOM 757 C C . ALA A 1 104 ? -6.574 21.351 45.182 1.00 39.50 104 ALA A C 1
ATOM 759 O O . ALA A 1 104 ? -6.615 21.378 46.411 1.00 39.50 104 ALA A O 1
ATOM 760 N N . THR A 1 105 ? -7.456 21.999 44.429 1.00 33.31 105 THR A N 1
ATOM 761 C CA . THR A 1 105 ? -8.779 22.395 44.906 1.00 33.31 105 THR A CA 1
ATOM 762 C C . THR A 1 105 ? -9.819 21.817 43.954 1.00 33.31 105 THR A C 1
ATOM 764 O O . THR A 1 105 ? -9.691 21.885 42.734 1.00 33.31 105 THR A O 1
ATOM 767 N N . ASN A 1 106 ? -10.823 21.163 44.537 1.00 41.22 106 ASN A N 1
ATOM 768 C CA . ASN A 1 106 ? -11.888 20.445 43.845 1.00 41.22 106 ASN A CA 1
ATOM 769 C C . ASN A 1 106 ? -12.789 21.405 43.055 1.00 41.22 106 ASN A C 1
ATOM 771 O O . ASN A 1 106 ? -13.826 21.848 43.542 1.00 41.22 106 ASN A O 1
ATOM 775 N N . GLY A 1 107 ? -12.388 21.700 41.826 1.00 35.12 107 GLY A N 1
ATOM 776 C CA . GLY A 1 107 ? -13.189 22.384 40.824 1.00 35.12 107 GLY A CA 1
ATOM 777 C C . GLY A 1 107 ? -12.517 22.195 39.476 1.00 35.12 107 GLY A C 1
ATOM 778 O O . GLY A 1 107 ? -11.515 22.842 39.192 1.00 35.12 107 GLY A O 1
ATOM 779 N N . ALA A 1 108 ? -13.024 21.269 38.664 1.00 36.22 108 ALA A N 1
ATOM 780 C CA . ALA A 1 108 ? -12.548 21.066 37.304 1.00 36.22 108 ALA A CA 1
ATOM 781 C C . ALA A 1 108 ? -12.961 22.270 36.444 1.00 36.22 108 ALA A C 1
ATOM 783 O O . ALA A 1 108 ? -13.977 22.242 35.759 1.00 36.22 108 ALA A O 1
ATOM 784 N N . THR A 1 109 ? -12.194 23.356 36.502 1.00 37.16 109 THR A N 1
ATOM 785 C CA . THR A 1 109 ? -12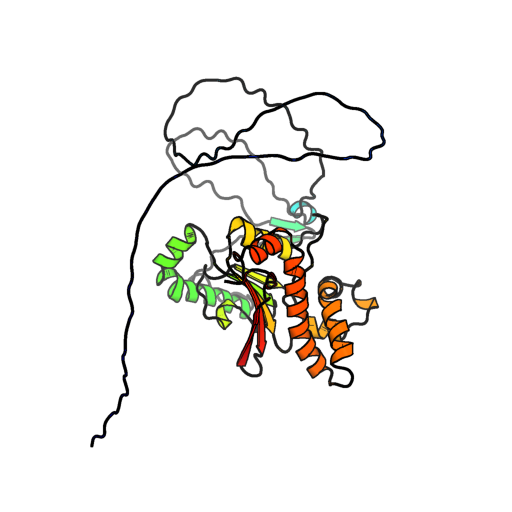.161 24.309 35.398 1.00 37.16 109 THR A CA 1
ATOM 786 C C . THR A 1 109 ? -11.377 23.625 34.291 1.00 37.16 109 THR A C 1
ATOM 788 O O . THR A 1 109 ? -10.191 23.345 34.481 1.00 37.16 109 THR A O 1
ATOM 791 N N . GLU A 1 110 ? -12.036 23.296 33.177 1.00 42.88 110 GLU A N 1
ATOM 792 C CA . GLU A 1 110 ? -11.355 22.882 31.951 1.00 42.88 110 GLU A CA 1
ATOM 793 C C . GLU A 1 110 ? -10.231 23.885 31.682 1.00 42.88 110 GLU A C 1
ATOM 795 O O . GLU A 1 110 ? -10.482 25.058 31.403 1.00 42.88 110 GLU A O 1
ATOM 800 N N . ALA A 1 111 ? -8.980 23.452 31.842 1.00 44.78 111 ALA A N 1
ATOM 801 C CA . ALA A 1 111 ? -7.851 24.251 31.412 1.00 44.78 111 ALA A CA 1
ATOM 802 C C . ALA A 1 111 ? -8.038 24.472 29.908 1.00 44.78 111 ALA A C 1
ATOM 804 O O . ALA A 1 111 ? -8.041 23.506 29.143 1.00 44.78 111 ALA A O 1
ATOM 805 N N . SER A 1 112 ? -8.256 25.723 29.496 1.00 52.34 112 SER A N 1
ATOM 806 C CA . SER A 1 112 ? -8.395 26.071 28.086 1.00 52.34 112 SER A CA 1
ATOM 807 C C . SER A 1 112 ? -7.161 25.556 27.351 1.00 52.34 112 SER A C 1
ATOM 809 O O . SER A 1 112 ? -6.039 25.965 27.670 1.00 52.34 112 SER A O 1
ATOM 811 N N . LEU A 1 113 ? -7.362 24.628 26.414 1.00 54.94 113 LEU A N 1
ATOM 812 C CA . LEU A 1 113 ? -6.293 24.123 25.559 1.00 54.94 113 LEU A CA 1
ATOM 813 C C . LEU A 1 113 ? -5.575 25.310 24.892 1.00 54.94 113 LEU A C 1
ATOM 815 O O . LEU A 1 113 ? -6.218 26.322 24.600 1.00 54.94 113 LEU A O 1
ATOM 819 N N . PRO A 1 114 ? -4.251 25.226 24.676 1.00 57.38 114 PRO A N 1
ATOM 820 C CA . PRO A 1 114 ? -3.512 26.301 24.028 1.00 57.38 114 PRO A CA 1
ATOM 821 C C . PRO A 1 114 ? -4.112 26.617 22.653 1.00 57.38 114 PRO A C 1
ATOM 823 O O . PRO A 1 114 ? -4.517 25.715 21.921 1.00 57.38 114 PRO A O 1
ATOM 826 N N . ASN A 1 115 ? -4.159 27.910 22.329 1.00 58.12 115 ASN A N 1
ATOM 827 C CA . ASN A 1 115 ? -4.675 28.424 21.064 1.00 58.12 115 ASN A CA 1
ATOM 828 C C . ASN A 1 115 ? -3.870 27.835 19.892 1.00 58.12 115 ASN A C 1
ATOM 830 O O . ASN A 1 115 ? -2.637 27.904 19.918 1.00 58.12 115 ASN A O 1
ATOM 834 N N . PHE A 1 116 ? -4.539 27.228 18.907 1.00 63.47 116 PHE A N 1
ATOM 835 C CA . PHE A 1 116 ? -3.863 26.546 17.795 1.00 63.47 116 PHE A CA 1
ATOM 836 C C . PHE A 1 116 ? -3.650 27.460 16.581 1.00 63.47 116 PHE A C 1
ATOM 838 O O . PHE A 1 116 ? -2.813 27.122 15.740 1.00 63.47 116 PHE A O 1
ATOM 845 N N . ALA A 1 117 ? -4.338 28.608 16.480 1.00 67.06 117 ALA A N 1
ATOM 846 C CA . ALA A 1 117 ? -4.011 29.587 15.448 1.00 67.06 117 ALA A CA 1
ATOM 847 C C . ALA A 1 117 ? -2.648 30.227 15.692 1.00 67.06 117 ALA A C 1
ATOM 849 O O . ALA A 1 117 ? -2.181 30.420 16.819 1.00 67.06 117 ALA A O 1
ATOM 850 N N . GLY A 1 118 ? -2.032 30.624 14.589 1.00 68.62 118 GLY A N 1
ATOM 851 C CA . GLY A 1 118 ? -0.780 31.350 14.598 1.00 68.62 118 GLY A CA 1
ATOM 852 C C . GLY A 1 118 ? -0.280 31.610 13.190 1.00 68.62 118 GLY A C 1
ATOM 853 O O . GLY A 1 118 ? -0.760 31.025 12.221 1.00 68.62 118 GLY A O 1
ATOM 854 N N . SER A 1 119 ? 0.715 32.482 13.092 1.00 70.94 119 SER A N 1
ATOM 855 C CA . SER A 1 119 ? 1.403 32.747 11.834 1.00 70.94 119 SER A CA 1
ATOM 856 C C . SER A 1 119 ? 2.563 31.769 11.658 1.00 70.94 119 SER A C 1
ATOM 858 O O . SER A 1 119 ? 3.403 31.607 12.549 1.00 70.94 119 SER A O 1
ATOM 860 N N . LEU A 1 120 ? 2.610 31.129 10.498 1.00 73.81 120 LEU A N 1
ATOM 861 C CA . LEU A 1 120 ? 3.792 30.479 9.950 1.00 73.81 120 LEU A CA 1
ATOM 862 C C . LEU A 1 120 ? 4.768 31.550 9.417 1.00 73.81 120 LEU A C 1
ATOM 864 O O . LEU A 1 120 ? 4.465 32.743 9.322 1.00 73.81 120 LEU A O 1
ATOM 868 N N . SER A 1 121 ? 5.973 31.120 9.053 1.00 72.12 121 SER A N 1
ATOM 869 C CA . SER A 1 121 ? 6.986 31.952 8.398 1.00 72.12 121 SER A CA 1
ATOM 870 C C . SER A 1 121 ? 6.424 32.620 7.141 1.00 72.12 121 SER A C 1
ATOM 872 O O . SER A 1 121 ? 5.509 32.102 6.511 1.00 72.12 121 SER A O 1
ATOM 874 N N . HIS A 1 122 ? 6.997 33.760 6.752 1.00 72.31 122 HIS A N 1
ATOM 875 C CA . HIS A 1 122 ? 6.639 34.467 5.513 1.00 72.31 122 HIS A CA 1
ATOM 876 C C . HIS A 1 122 ? 5.177 34.958 5.428 1.00 72.31 122 HIS A C 1
ATOM 878 O O . HIS A 1 122 ? 4.710 35.274 4.339 1.00 72.31 122 HIS A O 1
ATOM 884 N N . GLY A 1 123 ? 4.480 35.087 6.565 1.00 73.94 123 GLY A N 1
ATOM 885 C CA . GLY A 1 123 ? 3.163 35.734 6.636 1.00 73.94 123 GLY A CA 1
ATOM 886 C C . GLY A 1 123 ? 1.979 34.841 6.260 1.00 73.94 123 GLY A C 1
ATOM 887 O O . GLY A 1 123 ? 0.910 35.365 5.968 1.00 73.94 123 GLY A O 1
ATOM 888 N N . TYR A 1 124 ? 2.150 33.515 6.250 1.00 76.69 124 TYR A N 1
ATOM 889 C CA . TYR A 1 124 ? 1.019 32.589 6.157 1.00 76.69 124 TYR A CA 1
ATOM 890 C C . TYR A 1 124 ? 0.365 32.426 7.532 1.00 76.69 124 TYR A C 1
ATOM 892 O O . TYR A 1 124 ? 1.070 32.201 8.511 1.00 76.69 124 TYR A O 1
ATOM 900 N N . ASP A 1 125 ? -0.963 32.464 7.607 1.00 82.00 125 ASP A N 1
ATOM 901 C CA . ASP A 1 125 ? -1.705 32.293 8.860 1.00 82.00 125 ASP A CA 1
ATOM 902 C C . ASP A 1 125 ? -2.460 30.957 8.896 1.00 82.00 125 ASP A C 1
ATOM 904 O O . ASP A 1 125 ? -3.024 30.509 7.896 1.00 82.00 125 ASP A O 1
ATOM 908 N N . VAL A 1 126 ? -2.478 30.323 10.069 1.00 79.38 126 VAL A N 1
ATOM 909 C CA . VAL A 1 126 ? -3.278 29.130 10.369 1.00 79.38 126 VAL A CA 1
ATOM 910 C C . VAL A 1 126 ? -4.492 29.569 11.177 1.00 79.38 126 VAL A C 1
ATOM 912 O O . VAL A 1 126 ? -4.340 30.154 12.247 1.00 79.38 126 VAL A O 1
ATOM 915 N N . SER A 1 127 ? -5.693 29.296 10.664 1.00 81.44 127 SER A N 1
ATOM 916 C CA . SER A 1 127 ? -6.955 29.599 11.346 1.00 81.44 127 SER A CA 1
ATOM 917 C C . SER A 1 127 ? -7.197 28.681 12.544 1.00 81.44 127 SER A C 1
ATOM 919 O O . SER A 1 127 ? -6.710 27.550 12.575 1.00 81.44 127 SER A O 1
ATOM 921 N N . GLU A 1 128 ? -8.026 29.128 13.489 1.00 80.69 128 GLU A N 1
ATOM 922 C CA . GLU A 1 128 ? -8.439 28.279 14.608 1.00 80.69 128 GLU A CA 1
ATOM 923 C C . GLU A 1 128 ? -9.163 27.006 14.131 1.00 80.69 128 GLU A C 1
ATOM 925 O O . GLU A 1 128 ? -9.985 27.071 13.206 1.00 80.69 128 GLU A O 1
ATOM 930 N N . PRO A 1 129 ? -8.911 25.845 14.765 1.00 81.69 129 PRO A N 1
ATOM 931 C CA . PRO A 1 129 ? -9.652 24.626 14.484 1.00 81.69 129 PRO A CA 1
ATOM 932 C C . PRO A 1 129 ? -11.142 24.792 14.803 1.00 81.69 129 PRO A C 1
ATOM 934 O O . PRO A 1 129 ? -11.525 25.111 15.928 1.00 81.69 129 PRO A O 1
ATOM 937 N N . THR A 1 130 ? -12.002 24.499 13.831 1.00 83.69 130 THR A N 1
ATOM 938 C CA . THR A 1 130 ? -13.459 24.473 14.010 1.00 83.69 130 THR A CA 1
ATOM 939 C C . THR A 1 130 ? -13.988 23.044 13.918 1.00 83.69 130 THR A C 1
ATOM 941 O O . THR A 1 130 ? -13.514 22.223 13.129 1.00 83.69 130 THR A O 1
ATOM 944 N N . LYS A 1 131 ? -14.979 22.708 14.753 1.00 84.69 131 LYS A N 1
ATOM 945 C CA . LYS A 1 131 ? -15.639 21.396 14.692 1.00 84.69 131 LYS A CA 1
ATOM 946 C C . LYS A 1 131 ? -16.534 21.332 13.455 1.00 84.69 131 LYS A C 1
ATOM 948 O O . LYS A 1 131 ? -17.410 22.176 13.286 1.00 84.69 131 LYS A O 1
ATOM 953 N N . VAL A 1 132 ? -16.373 20.283 12.648 1.00 84.31 132 VAL A N 1
ATOM 954 C CA . VAL A 1 132 ? -17.309 19.965 11.562 1.00 84.31 132 VAL A CA 1
ATOM 955 C C . VAL A 1 132 ? -18.587 19.385 12.171 1.00 84.31 132 VAL A C 1
ATOM 957 O O . VAL A 1 132 ? -18.567 18.314 12.780 1.00 84.31 132 VAL A O 1
ATOM 960 N N . ALA A 1 133 ? -19.694 20.102 12.014 1.00 76.44 133 ALA A N 1
ATOM 961 C CA . ALA A 1 133 ? -21.027 19.711 12.459 1.00 76.44 133 ALA A CA 1
ATOM 962 C C . ALA A 1 133 ? -22.047 20.106 11.389 1.00 76.44 133 ALA A C 1
ATOM 964 O O . ALA A 1 133 ? -21.800 21.071 10.671 1.00 76.44 133 ALA A O 1
ATOM 965 N N . ALA A 1 134 ? -23.167 19.381 11.298 1.00 71.69 134 ALA A N 1
ATOM 966 C CA . ALA A 1 134 ? -24.218 19.641 10.309 1.00 71.69 134 ALA A CA 1
ATOM 967 C C . ALA A 1 134 ? -24.661 21.117 10.312 1.00 71.69 134 ALA A C 1
ATOM 969 O O . ALA A 1 134 ? -24.769 21.728 9.255 1.00 71.69 134 ALA A O 1
ATOM 970 N N . ASP A 1 135 ? -24.786 21.697 11.506 1.00 66.75 135 ASP A N 1
ATOM 971 C CA . ASP A 1 135 ? -25.277 23.060 11.733 1.00 66.75 135 ASP A CA 1
ATOM 972 C C . ASP A 1 135 ? -24.257 24.155 11.351 1.00 66.75 135 ASP A C 1
ATOM 974 O O . ASP A 1 135 ? -24.632 25.312 11.200 1.00 66.75 135 ASP A O 1
ATOM 978 N N . ASN A 1 136 ? -22.977 23.792 11.174 1.00 64.81 136 ASN A N 1
ATOM 979 C CA . ASN A 1 136 ? -21.866 24.712 10.885 1.00 64.81 136 ASN A CA 1
ATOM 980 C C . ASN A 1 136 ? -21.281 24.525 9.471 1.00 64.81 136 ASN A C 1
ATOM 982 O O . ASN A 1 136 ? -20.212 25.059 9.165 1.00 64.81 136 ASN A O 1
ATOM 986 N N . ILE A 1 137 ? -21.929 23.738 8.604 1.00 65.44 137 ILE A N 1
ATOM 987 C CA . ILE A 1 137 ? -21.594 23.691 7.173 1.00 65.44 137 ILE A CA 1
ATOM 988 C C . ILE A 1 137 ? -22.346 24.848 6.500 1.00 65.44 137 ILE A C 1
ATOM 990 O O . ILE A 1 137 ? -23.330 24.647 5.795 1.00 65.44 137 ILE A O 1
ATOM 994 N N . GLU A 1 138 ? -21.915 26.081 6.769 1.00 58.25 138 GLU A N 1
ATOM 995 C CA . GLU A 1 138 ? -22.426 27.261 6.065 1.00 58.25 138 GLU A CA 1
ATOM 996 C C . GLU A 1 138 ? -21.971 27.252 4.594 1.00 58.25 138 GLU A C 1
ATOM 998 O O . GLU A 1 138 ? -20.860 26.810 4.280 1.00 58.25 138 GLU A O 1
ATOM 1003 N N . GLU A 1 139 ? -22.808 27.788 3.696 1.00 53.59 139 GLU A N 1
ATOM 1004 C CA . GLU A 1 139 ? -22.453 28.159 2.315 1.00 53.59 139 GLU A CA 1
ATOM 1005 C C . GLU A 1 139 ? -21.455 29.332 2.319 1.00 53.59 139 GLU A C 1
ATOM 1007 O O . GLU A 1 139 ? -21.746 30.452 1.907 1.00 53.59 139 GLU A O 1
ATOM 1012 N N . THR A 1 140 ? -20.259 29.108 2.849 1.00 55.69 140 THR A N 1
ATOM 1013 C CA . THR A 1 140 ? -19.148 30.055 2.730 1.00 55.69 140 THR A CA 1
ATOM 1014 C C . THR A 1 140 ? -18.382 29.785 1.438 1.00 55.69 140 THR A C 1
ATOM 1016 O O . THR A 1 140 ? -18.541 28.735 0.818 1.00 55.69 140 THR A O 1
ATOM 1019 N N . SER A 1 141 ? -17.536 30.731 1.018 1.00 56.34 141 SER A N 1
ATOM 1020 C CA . SER A 1 141 ? -16.724 30.701 -0.214 1.00 56.34 141 SER A CA 1
ATOM 1021 C C . SER A 1 141 ? -15.704 29.548 -0.316 1.00 56.34 141 SER A C 1
ATOM 1023 O O . SER A 1 141 ? -14.785 29.598 -1.138 1.00 56.34 141 SER A O 1
ATOM 1025 N N . GLU A 1 142 ? -15.835 28.511 0.512 1.00 63.28 142 GLU A N 1
ATO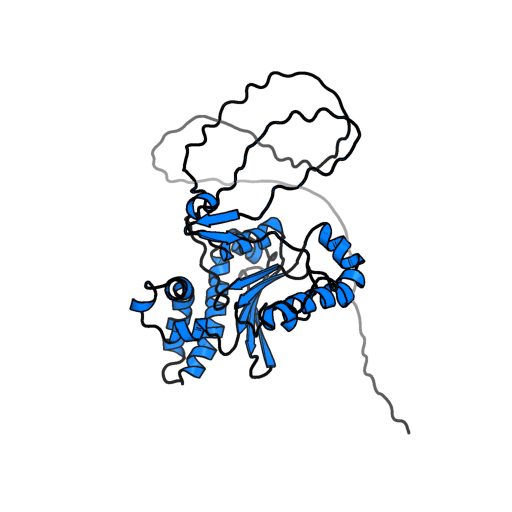M 1026 C CA . GLU A 1 142 ? -15.074 27.279 0.405 1.00 63.28 142 GLU A CA 1
ATOM 1027 C C . GLU A 1 142 ? -15.378 26.554 -0.912 1.00 63.28 142 GLU A C 1
ATOM 1029 O O . GLU A 1 142 ? -16.505 26.512 -1.405 1.00 63.28 142 GLU A O 1
ATOM 1034 N N . SER A 1 143 ? -14.342 25.937 -1.484 1.00 71.12 143 SER A N 1
ATOM 1035 C CA . SER A 1 143 ? -14.490 25.072 -2.654 1.00 71.12 143 SER A CA 1
ATOM 1036 C C . SER A 1 143 ? -15.558 24.004 -2.395 1.00 71.12 143 SER A C 1
ATOM 1038 O O . SER A 1 143 ? -15.503 23.301 -1.380 1.00 71.12 143 SER A O 1
ATOM 1040 N N . SER A 1 144 ? -16.476 23.821 -3.350 1.00 81.06 144 SER A N 1
ATOM 1041 C CA . SER A 1 144 ? -17.547 22.812 -3.306 1.00 81.06 144 SER A CA 1
ATOM 1042 C C . SER A 1 144 ? -17.038 21.397 -2.991 1.00 81.06 144 SER A C 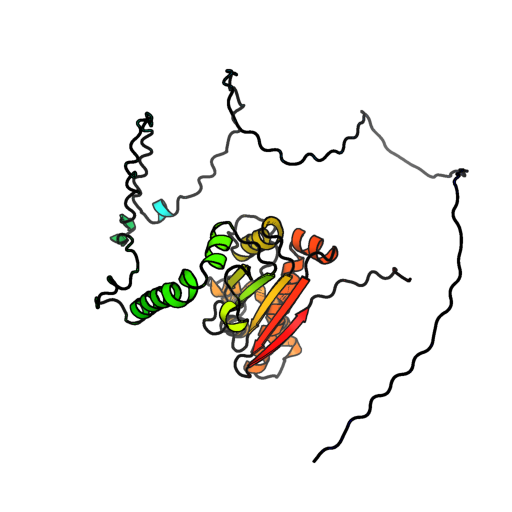1
ATOM 1044 O O . SER A 1 144 ? -17.755 20.577 -2.414 1.00 81.06 144 SER A O 1
ATOM 1046 N N . VAL A 1 145 ? -15.767 21.114 -3.301 1.00 88.38 145 VAL A N 1
ATOM 1047 C CA . VAL A 1 145 ? -15.086 19.859 -2.962 1.00 88.38 145 VAL A CA 1
ATOM 1048 C C . VAL A 1 145 ? -14.917 19.689 -1.448 1.00 88.38 145 VAL A C 1
ATOM 1050 O O . VAL A 1 145 ? -15.217 18.620 -0.921 1.00 88.38 145 VAL A O 1
ATOM 1053 N N . LEU A 1 146 ? -14.462 20.719 -0.728 1.00 89.06 146 LEU A N 1
ATOM 1054 C CA . LEU A 1 146 ? -14.227 20.635 0.720 1.00 89.06 146 LEU A CA 1
ATOM 1055 C C . LEU A 1 146 ? -15.543 20.529 1.491 1.00 89.06 146 LEU A C 1
ATOM 1057 O O . LEU A 1 146 ? -15.662 19.701 2.398 1.00 89.06 146 LEU A O 1
ATOM 1061 N N . GLN A 1 147 ? -16.559 21.280 1.066 1.00 87.38 147 GLN A N 1
ATOM 1062 C CA . GLN A 1 147 ? -17.907 21.174 1.620 1.00 87.38 147 GLN A CA 1
ATOM 1063 C C . GLN A 1 147 ? -18.462 19.751 1.455 1.00 87.38 147 GLN A C 1
ATOM 1065 O O . GLN A 1 147 ? -18.987 19.160 2.401 1.00 87.38 147 GLN A O 1
ATOM 1070 N N . ARG A 1 148 ? -18.255 19.134 0.283 1.00 91.69 148 ARG A N 1
ATOM 1071 C CA . ARG A 1 148 ? -18.649 17.742 0.026 1.00 91.69 148 ARG A CA 1
ATOM 1072 C C . ARG A 1 148 ? -17.943 16.735 0.943 1.00 91.69 148 ARG A C 1
ATOM 1074 O O . ARG A 1 148 ? -18.561 15.724 1.296 1.00 91.69 148 ARG A O 1
ATOM 1081 N N . LEU A 1 149 ? -16.685 16.977 1.324 1.00 93.06 149 LEU A N 1
ATOM 1082 C CA . LEU A 1 149 ? -15.949 16.133 2.277 1.00 93.06 149 LEU A CA 1
ATOM 1083 C C . LEU A 1 149 ? -16.473 16.306 3.708 1.00 93.06 149 LEU A C 1
ATOM 1085 O O . LEU A 1 149 ? -16.710 15.304 4.383 1.00 93.06 149 LEU A O 1
ATOM 1089 N N . LYS A 1 150 ? -16.743 17.546 4.142 1.00 92.19 150 LYS A N 1
ATOM 1090 C CA . LYS A 1 150 ? -17.380 17.837 5.440 1.00 92.19 150 LYS A CA 1
ATOM 1091 C C . LYS A 1 150 ? -18.746 17.154 5.553 1.00 92.19 150 LYS A C 1
ATOM 1093 O O . LYS A 1 150 ? -18.999 16.446 6.526 1.00 92.19 150 LYS A O 1
ATOM 1098 N N . GLN A 1 151 ? -19.575 17.255 4.512 1.00 91.38 151 GLN A N 1
ATOM 1099 C CA . GLN A 1 151 ? -20.855 16.546 4.448 1.00 91.38 151 GLN A CA 1
ATOM 1100 C C . GLN A 1 151 ? -20.674 15.021 4.460 1.00 91.38 151 GLN A C 1
ATOM 1102 O O . GLN A 1 151 ? -21.457 14.298 5.073 1.00 91.38 151 GLN A O 1
ATOM 1107 N N . GLY A 1 152 ? -19.620 14.517 3.809 1.00 93.56 152 GLY A N 1
ATOM 1108 C CA . GLY A 1 152 ? -19.243 13.105 3.863 1.00 93.56 152 GLY A CA 1
ATOM 1109 C C . GLY A 1 152 ? -18.957 12.622 5.288 1.00 93.56 152 GLY A C 1
ATOM 1110 O O . GLY A 1 152 ? -19.401 11.536 5.654 1.00 93.56 152 GLY A O 1
ATOM 1111 N N . PHE A 1 153 ? -18.287 13.437 6.109 1.00 95.25 153 PHE A N 1
ATOM 1112 C CA . PHE A 1 153 ? -18.055 13.123 7.520 1.00 95.25 153 PHE A CA 1
ATOM 1113 C C . PHE A 1 153 ? -19.347 13.128 8.345 1.00 95.25 153 PHE A C 1
ATOM 1115 O O . PHE A 1 153 ? -19.556 12.209 9.135 1.00 95.25 153 PHE A O 1
ATOM 1122 N N . VAL A 1 154 ? -20.232 14.112 8.144 1.00 94.12 154 VAL A N 1
ATOM 1123 C CA . VAL A 1 154 ? -21.546 14.146 8.817 1.00 94.12 154 VAL A CA 1
ATOM 1124 C C . VAL A 1 154 ? -22.329 12.867 8.516 1.00 94.12 154 VAL A C 1
ATOM 1126 O O . VAL A 1 154 ? -22.761 12.177 9.438 1.00 94.12 154 VAL A O 1
ATOM 1129 N N . LYS A 1 155 ? -22.386 12.473 7.238 1.00 95.19 155 LYS A N 1
ATOM 1130 C CA . LYS A 1 155 ? -23.017 11.221 6.811 1.00 95.19 155 LYS A CA 1
ATOM 1131 C C . LYS A 1 155 ? -22.367 9.992 7.455 1.00 95.19 155 LYS A C 1
ATOM 1133 O O . LYS A 1 155 ? -23.069 9.135 7.979 1.00 95.19 155 LYS A O 1
ATOM 1138 N N . PHE A 1 156 ? -21.035 9.907 7.469 1.00 95.38 156 PHE A N 1
ATOM 1139 C CA . PHE A 1 156 ? -20.315 8.826 8.156 1.00 95.38 156 PHE A CA 1
ATOM 1140 C C . PHE A 1 156 ? -20.678 8.753 9.646 1.00 95.38 156 PHE A C 1
ATOM 1142 O O . PHE A 1 156 ? -20.909 7.663 10.174 1.00 95.38 156 PHE A O 1
ATOM 1149 N N . LYS A 1 157 ? -20.756 9.901 10.327 1.00 94.25 157 LYS A N 1
ATOM 1150 C CA . LYS A 1 157 ? -21.095 9.955 11.747 1.00 94.25 157 LYS A CA 1
ATOM 1151 C C . LYS A 1 157 ? -22.490 9.376 12.004 1.00 94.25 157 LYS A C 1
ATOM 1153 O O . LYS A 1 157 ? -22.655 8.542 12.890 1.00 94.25 157 LYS A O 1
ATOM 1158 N N . GLU A 1 158 ? -23.476 9.796 11.221 1.00 94.56 158 GLU A N 1
ATOM 1159 C CA . GLU A 1 158 ? -24.876 9.387 11.375 1.00 94.56 158 GLU A CA 1
ATOM 1160 C C . GLU A 1 158 ? -25.133 7.944 10.938 1.00 94.56 158 GLU A C 1
ATOM 1162 O O . GLU A 1 158 ? -25.873 7.210 11.593 1.00 94.56 158 GLU A O 1
ATOM 1167 N N . GLU A 1 159 ? -24.532 7.521 9.828 1.00 95.31 159 GLU A N 1
ATOM 1168 C CA . GLU A 1 159 ? -24.848 6.238 9.205 1.00 95.31 159 GLU A CA 1
ATOM 1169 C C . GLU A 1 159 ? -23.959 5.089 9.667 1.00 95.31 159 GLU A C 1
ATOM 1171 O O . GLU A 1 159 ? -24.389 3.942 9.576 1.00 95.31 159 GLU A O 1
ATOM 1176 N N . ARG A 1 160 ? -22.750 5.374 10.160 1.00 94.56 160 ARG A N 1
ATOM 1177 C CA . ARG A 1 160 ? -21.792 4.355 10.607 1.00 94.56 160 ARG A CA 1
ATOM 1178 C C . ARG A 1 160 ? -21.447 4.541 12.075 1.00 94.56 160 ARG A C 1
ATOM 1180 O O . ARG A 1 160 ? -21.801 3.690 12.877 1.00 94.56 160 ARG A O 1
ATOM 1187 N N . PHE A 1 161 ? -20.831 5.665 12.449 1.00 95.38 161 PHE A N 1
ATOM 1188 C CA . PHE A 1 161 ? -20.283 5.846 13.802 1.00 95.38 161 PHE A CA 1
ATOM 1189 C C . PHE A 1 161 ? -21.323 5.656 14.915 1.00 95.38 161 PHE A C 1
ATOM 1191 O O . PHE A 1 161 ? -21.090 4.902 15.855 1.00 95.38 161 PHE A O 1
ATOM 1198 N N . LEU A 1 162 ? -22.482 6.314 14.804 1.00 95.44 162 LEU A N 1
ATOM 1199 C CA . LEU A 1 162 ? -23.538 6.223 15.816 1.00 95.44 162 LEU A CA 1
ATOM 1200 C C . LEU A 1 162 ? -24.279 4.879 15.789 1.00 95.44 162 LEU A C 1
ATOM 1202 O O . LEU A 1 162 ? -24.728 4.417 16.836 1.00 95.44 162 LEU A O 1
ATOM 1206 N N . LYS A 1 163 ? -24.411 4.252 14.613 1.00 97.06 163 LYS A N 1
ATOM 1207 C CA . LYS A 1 163 ? -25.125 2.974 14.455 1.00 97.06 163 LYS A CA 1
ATOM 1208 C C . LYS A 1 163 ? -24.277 1.770 14.866 1.00 97.06 163 LYS A C 1
ATOM 1210 O O . LYS A 1 163 ? -24.816 0.798 15.378 1.00 97.06 163 LYS A O 1
ATOM 1215 N N . GLU A 1 164 ? -22.964 1.851 14.684 1.00 96.12 164 GLU A N 1
ATOM 1216 C CA . GLU A 1 164 ? -21.979 0.813 15.015 1.00 96.12 164 GLU A CA 1
ATOM 1217 C C . GLU A 1 164 ? -21.221 1.183 16.303 1.00 96.12 164 GLU A C 1
ATOM 1219 O O . GLU A 1 164 ? -20.003 1.040 16.402 1.00 96.12 164 GLU A O 1
ATOM 1224 N N . SER A 1 165 ? -21.939 1.706 17.302 1.00 93.88 165 SER A N 1
ATOM 1225 C CA . SER A 1 165 ? -21.348 2.285 18.516 1.00 93.88 165 SER A CA 1
ATOM 1226 C C . SER A 1 165 ? -20.481 1.300 19.303 1.00 93.88 165 SER A C 1
ATOM 1228 O O . SER A 1 165 ? -19.447 1.697 19.842 1.00 93.88 165 SER A O 1
ATOM 1230 N N . GLU A 1 166 ? -20.851 0.017 19.329 1.00 96.00 166 GLU A N 1
ATOM 1231 C CA . GLU A 1 166 ? -20.064 -1.038 19.972 1.00 96.00 166 GLU A CA 1
ATOM 1232 C C . GLU A 1 166 ? -18.691 -1.197 19.306 1.00 96.00 166 GLU A C 1
ATOM 1234 O O . GLU A 1 166 ? -17.672 -1.170 19.996 1.00 96.00 166 GLU A O 1
ATOM 1239 N N . LEU A 1 167 ? -18.651 -1.260 17.970 1.00 95.00 167 LEU A N 1
ATOM 1240 C CA . LEU A 1 167 ? -17.411 -1.355 17.198 1.00 95.00 167 LEU A CA 1
ATOM 1241 C C . LEU A 1 167 ? -16.492 -0.166 17.502 1.00 95.00 167 LEU A C 1
ATOM 1243 O O . LEU A 1 167 ? -15.334 -0.351 17.868 1.00 95.00 167 LEU A O 1
ATOM 1247 N N . PHE A 1 168 ? -17.000 1.064 17.403 1.00 96.19 168 PHE A N 1
ATOM 1248 C CA . PHE A 1 168 ? -16.178 2.253 17.650 1.00 96.19 168 PHE A CA 1
ATOM 1249 C C . PHE A 1 168 ? -15.761 2.406 19.117 1.00 96.19 168 PHE A C 1
ATOM 1251 O O . PHE A 1 168 ? -14.674 2.915 19.383 1.00 96.19 168 PHE A O 1
ATOM 1258 N N . THR A 1 16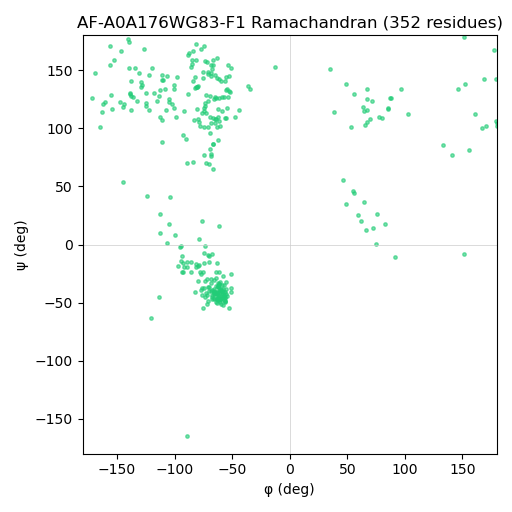9 ? -16.569 1.922 20.065 1.00 96.19 169 THR A N 1
ATOM 1259 C CA . THR A 1 169 ? -16.188 1.865 21.486 1.00 96.19 169 THR A CA 1
ATOM 1260 C C . THR A 1 169 ? -15.035 0.888 21.706 1.00 96.19 169 THR A C 1
ATOM 1262 O O . THR A 1 169 ? -14.086 1.219 22.413 1.00 96.19 169 THR A O 1
ATOM 1265 N N . GLN A 1 170 ? -15.068 -0.285 21.068 1.00 95.12 170 GLN A N 1
ATOM 1266 C CA . GLN A 1 170 ? -13.965 -1.247 21.130 1.00 95.12 170 GLN A CA 1
ATOM 1267 C C . GLN A 1 170 ? -12.689 -0.669 20.501 1.00 95.12 170 GLN A C 1
ATOM 1269 O O . GLN A 1 170 ? -11.625 -0.701 21.119 1.00 95.12 170 GLN A O 1
ATOM 1274 N N . LEU A 1 171 ? -12.803 -0.065 19.314 1.00 96.31 171 LEU A N 1
ATOM 1275 C CA . LEU A 1 171 ? -11.674 0.544 18.602 1.00 96.31 171 LEU A CA 1
ATOM 1276 C C . LEU A 1 171 ? -11.055 1.733 19.347 1.00 96.31 171 LEU A C 1
ATOM 1278 O O . LEU A 1 171 ? -9.857 1.981 19.218 1.00 96.31 171 LEU A O 1
ATOM 1282 N N . ALA A 1 172 ? -11.836 2.459 20.154 1.00 96.44 172 ALA A N 1
ATOM 1283 C CA . ALA A 1 172 ? -11.314 3.532 20.999 1.00 96.44 172 ALA A CA 1
ATOM 1284 C C . ALA A 1 172 ? -10.326 3.022 22.066 1.00 96.44 172 ALA A C 1
ATOM 1286 O O . ALA A 1 172 ? -9.473 3.784 22.520 1.00 96.44 172 ALA A O 1
ATOM 1287 N N . GLY A 1 173 ? -10.412 1.742 22.449 1.00 95.81 173 GLY A N 1
ATOM 1288 C CA . GLY A 1 173 ? -9.474 1.103 23.373 1.00 95.81 173 GLY A CA 1
ATOM 1289 C C . GLY A 1 173 ? -8.148 0.672 22.733 1.00 95.81 173 GLY A C 1
ATOM 1290 O O . GLY A 1 173 ? -7.174 0.450 23.452 1.00 95.81 173 GLY A O 1
ATOM 1291 N N . GLY A 1 174 ? -8.084 0.559 21.403 1.00 95.62 174 GLY A N 1
ATOM 1292 C CA . GLY A 1 174 ? -6.882 0.157 20.672 1.00 95.62 174 GLY A CA 1
ATOM 1293 C C . GLY A 1 174 ? -7.176 -0.545 19.344 1.00 95.62 174 GLY A C 1
ATOM 1294 O O . GLY A 1 174 ? -8.323 -0.782 18.978 1.00 95.62 174 GLY A O 1
ATOM 1295 N N . GLN A 1 175 ? -6.111 -0.906 18.622 1.00 96.94 175 GLN A N 1
ATOM 1296 C CA . GLN A 1 175 ? -6.183 -1.636 17.351 1.00 96.94 175 GLN A CA 1
ATOM 1297 C C . GLN A 1 175 ? -5.400 -2.954 17.430 1.00 96.94 175 GLN A C 1
ATOM 1299 O O . GLN A 1 175 ? -4.359 -3.018 18.083 1.00 96.94 175 GLN A O 1
ATOM 1304 N N . SER A 1 176 ? -5.882 -3.991 16.742 1.00 97.12 176 SER A N 1
ATOM 1305 C CA . SER A 1 176 ? -5.198 -5.291 16.623 1.00 97.12 176 SER A CA 1
ATOM 1306 C C . SER A 1 176 ? -5.401 -5.938 15.238 1.00 97.12 176 SER A C 1
ATOM 1308 O O . SER A 1 176 ? -5.868 -7.075 15.143 1.00 97.12 176 SER A O 1
ATOM 1310 N N . PRO A 1 177 ? -5.085 -5.217 14.142 1.00 98.00 177 PRO A N 1
ATOM 1311 C CA . PRO A 1 177 ? -5.273 -5.737 12.793 1.00 98.00 177 PRO A CA 1
ATOM 1312 C C . PRO A 1 177 ? -4.418 -6.985 12.569 1.00 98.00 177 PRO A C 1
ATOM 1314 O O . PRO A 1 177 ? -3.273 -7.062 13.014 1.00 98.00 177 PRO A O 1
ATOM 1317 N N . LYS A 1 178 ? -4.961 -7.957 11.834 1.00 98.12 178 LYS A N 1
ATOM 1318 C CA . LYS A 1 178 ? -4.234 -9.182 11.459 1.00 98.12 178 LYS A CA 1
ATOM 1319 C C . LYS A 1 178 ? -3.476 -9.049 10.150 1.00 98.12 178 LYS A C 1
ATOM 1321 O O . LYS A 1 178 ? -2.600 -9.859 9.862 1.00 98.12 178 LYS A O 1
ATOM 1326 N N . VAL A 1 179 ? -3.782 -8.017 9.373 1.00 98.25 179 VAL A N 1
ATOM 1327 C CA . VAL A 1 179 ? -3.233 -7.821 8.037 1.00 98.25 179 VAL A CA 1
ATOM 1328 C C . VAL A 1 179 ? -2.679 -6.408 7.912 1.00 98.25 179 VAL A C 1
ATOM 1330 O O . VAL A 1 179 ? -3.319 -5.431 8.303 1.00 98.25 179 VAL A O 1
ATOM 1333 N N . MET A 1 180 ? -1.490 -6.300 7.332 1.00 98.62 180 MET A N 1
ATOM 1334 C CA . MET A 1 180 ? -0.956 -5.056 6.800 1.00 98.62 180 MET A CA 1
ATOM 1335 C C . MET A 1 180 ? -1.140 -5.026 5.283 1.00 98.62 180 MET A C 1
ATOM 1337 O O . MET A 1 180 ? -0.812 -5.995 4.602 1.00 98.62 180 MET A O 1
ATOM 1341 N N . VAL A 1 181 ? -1.614 -3.901 4.749 1.00 98.62 181 VAL A N 1
ATOM 1342 C CA . VAL A 1 181 ? -1.746 -3.680 3.303 1.00 98.62 181 VAL A CA 1
ATOM 1343 C C . VAL A 1 181 ? -0.867 -2.511 2.872 1.00 98.62 181 VAL A C 1
ATOM 1345 O O . VAL A 1 181 ? -0.929 -1.427 3.449 1.00 98.62 181 VAL A O 1
ATOM 1348 N N . ILE A 1 182 ? -0.071 -2.719 1.829 1.00 98.75 182 ILE A N 1
ATOM 1349 C CA . ILE A 1 182 ? 0.746 -1.696 1.176 1.00 98.75 182 ILE A CA 1
ATOM 1350 C C . ILE A 1 182 ? 0.168 -1.482 -0.216 1.00 98.75 182 ILE A C 1
ATOM 1352 O O . ILE A 1 182 ? 0.249 -2.360 -1.071 1.00 98.75 182 ILE A O 1
ATOM 1356 N N . ALA A 1 183 ? -0.451 -0.324 -0.422 1.00 98.50 183 ALA A N 1
ATOM 1357 C CA . ALA A 1 183 ? -1.198 0.000 -1.631 1.00 98.50 183 ALA A CA 1
ATOM 1358 C C . ALA A 1 183 ? -0.733 1.315 -2.258 1.00 98.50 183 ALA A C 1
ATOM 1360 O O . ALA A 1 183 ? 0.001 2.104 -1.661 1.00 98.50 183 ALA A O 1
ATOM 1361 N N . CYS A 1 184 ? -1.176 1.572 -3.486 1.00 98.56 184 CYS A N 1
ATOM 1362 C CA . CYS A 1 184 ? -0.824 2.806 -4.167 1.00 98.56 184 CYS A CA 1
ATOM 1363 C C . CYS A 1 184 ? -1.627 3.989 -3.595 1.00 98.56 184 CYS A C 1
ATOM 1365 O O . CYS A 1 184 ? -2.785 3.854 -3.182 1.00 98.56 184 CYS A O 1
ATOM 1367 N N . ALA A 1 185 ? -1.027 5.178 -3.601 1.00 98.12 185 ALA A N 1
ATOM 1368 C CA . ALA A 1 185 ? -1.687 6.445 -3.284 1.00 98.12 185 ALA A CA 1
ATOM 1369 C C . ALA A 1 185 ? -2.746 6.858 -4.331 1.00 98.12 185 ALA A C 1
ATOM 1371 O O . ALA A 1 185 ? -3.499 7.801 -4.101 1.00 98.12 185 ALA A O 1
ATOM 1372 N N . ASP A 1 186 ? -2.835 6.141 -5.455 1.00 98.31 186 ASP A N 1
ATOM 1373 C CA . ASP A 1 186 ? -3.816 6.354 -6.520 1.00 98.31 186 ASP A CA 1
ATOM 1374 C C . ASP A 1 186 ? -5.261 6.363 -5.986 1.00 98.31 186 ASP A C 1
ATOM 1376 O O . ASP A 1 186 ? -5.703 5.452 -5.281 1.00 98.31 186 ASP A O 1
ATOM 1380 N N . SER A 1 187 ? -6.018 7.414 -6.299 1.00 96.75 187 SER A N 1
ATOM 1381 C CA . SER A 1 187 ? -7.358 7.646 -5.747 1.00 96.75 187 SER A CA 1
ATOM 1382 C C . SER A 1 187 ? -8.387 6.573 -6.121 1.00 96.75 187 SER A C 1
ATOM 1384 O O . SER A 1 187 ? -9.418 6.479 -5.458 1.00 96.75 187 SER A O 1
ATOM 1386 N N . ARG A 1 188 ? -8.110 5.743 -7.134 1.00 97.50 188 ARG A N 1
ATOM 1387 C CA . ARG A 1 188 ? -9.026 4.716 -7.656 1.00 97.50 188 ARG A CA 1
ATOM 1388 C C . ARG A 1 188 ? -8.953 3.384 -6.906 1.00 97.50 188 ARG A C 1
ATOM 1390 O O . ARG A 1 188 ? -9.839 2.554 -7.070 1.00 97.50 188 ARG A O 1
ATOM 1397 N N . VAL A 1 189 ? -7.915 3.165 -6.094 1.00 96.38 189 VAL A N 1
ATOM 1398 C CA . VAL A 1 189 ? -7.574 1.837 -5.536 1.00 96.38 189 VAL A CA 1
ATOM 1399 C C . VAL A 1 189 ? -7.501 1.833 -4.007 1.00 96.38 189 VAL A C 1
ATOM 1401 O O . VAL A 1 189 ? -6.599 1.260 -3.404 1.00 96.38 189 VAL A O 1
ATOM 1404 N N . CYS A 1 190 ? -8.450 2.506 -3.351 1.00 95.31 190 CYS A N 1
ATOM 1405 C CA . CYS A 1 190 ? -8.538 2.522 -1.889 1.00 95.31 190 CYS A CA 1
ATOM 1406 C C . CYS A 1 190 ? -8.781 1.098 -1.334 1.00 95.31 190 CYS A C 1
ATOM 1408 O O . CYS A 1 190 ? -9.857 0.551 -1.591 1.00 95.31 190 CYS A O 1
ATOM 1410 N N . PRO A 1 191 ? -7.858 0.507 -0.541 1.00 93.94 191 PRO A N 1
ATOM 1411 C CA . PRO A 1 191 ? -7.989 -0.879 -0.075 1.00 93.94 191 PRO A CA 1
ATOM 1412 C C . PRO A 1 191 ? -9.257 -1.137 0.738 1.00 93.94 191 PRO A C 1
ATOM 1414 O O . PRO A 1 191 ? -9.922 -2.147 0.535 1.00 93.94 191 PRO A O 1
ATOM 1417 N N . THR A 1 192 ? -9.633 -0.192 1.607 1.00 92.19 192 THR A N 1
ATOM 1418 C CA . THR A 1 192 ? -10.842 -0.290 2.437 1.00 92.19 192 THR A CA 1
ATOM 1419 C C . THR A 1 192 ? -12.102 -0.459 1.592 1.00 92.19 192 THR A C 1
ATOM 1421 O O . THR A 1 192 ? -12.941 -1.293 1.910 1.00 92.19 192 THR A O 1
ATOM 1424 N N . MET A 1 193 ? -12.210 0.290 0.490 1.00 91.25 193 MET A N 1
ATOM 1425 C CA . MET A 1 193 ? -13.335 0.172 -0.442 1.00 91.25 193 MET A CA 1
ATOM 1426 C C . MET A 1 193 ? -13.246 -1.102 -1.278 1.00 91.25 193 MET A C 1
ATOM 1428 O O . MET A 1 193 ? -14.245 -1.794 -1.430 1.00 91.25 193 MET A O 1
ATOM 1432 N N . LEU A 1 194 ? -12.057 -1.407 -1.806 1.00 91.56 194 LEU A N 1
ATOM 1433 C CA . LEU A 1 194 ? -11.830 -2.559 -2.680 1.00 91.56 194 LEU A CA 1
ATOM 1434 C C . LEU A 1 194 ? -12.180 -3.887 -1.995 1.00 91.56 194 LEU A C 1
ATOM 1436 O O . LEU A 1 194 ? -12.718 -4.781 -2.636 1.00 91.56 194 LEU A O 1
ATOM 1440 N N . MET A 1 195 ? -11.871 -4.010 -0.704 1.00 92.12 195 MET A N 1
ATOM 1441 C CA . MET A 1 195 ? -12.004 -5.258 0.054 1.00 92.12 195 MET A CA 1
ATOM 1442 C C . MET A 1 195 ? -13.190 -5.256 1.035 1.00 92.12 195 MET A C 1
ATOM 1444 O O . MET A 1 195 ? -13.384 -6.234 1.747 1.00 92.12 195 MET A O 1
ATOM 1448 N N . GLY A 1 196 ? -13.980 -4.175 1.095 1.00 92.81 196 GLY A N 1
ATOM 1449 C CA . GLY A 1 196 ? -15.135 -4.078 1.996 1.00 92.81 196 GLY A CA 1
ATOM 1450 C C . GLY A 1 196 ? -14.769 -4.104 3.485 1.00 92.81 196 GLY A C 1
ATOM 1451 O O . GLY A 1 196 ? -15.487 -4.699 4.282 1.00 92.81 196 GLY A O 1
ATOM 1452 N N . LEU A 1 197 ? -13.645 -3.487 3.852 1.00 93.38 197 LEU A N 1
ATOM 1453 C CA . LEU A 1 197 ? -13.062 -3.598 5.191 1.00 93.38 197 LEU A CA 1
ATOM 1454 C C . LEU A 1 197 ? -13.702 -2.617 6.174 1.00 93.38 197 LEU A C 1
ATOM 1456 O O . LEU A 1 197 ? -13.919 -1.442 5.862 1.00 93.38 197 LEU A O 1
ATOM 1460 N N . ASN A 1 198 ? -13.916 -3.072 7.401 1.00 94.06 198 ASN A N 1
ATOM 1461 C CA . ASN A 1 198 ? -14.279 -2.237 8.533 1.00 94.06 198 ASN A CA 1
ATOM 1462 C C . ASN A 1 198 ? -13.044 -1.569 9.159 1.00 94.06 198 ASN A C 1
ATOM 1464 O O . ASN A 1 198 ? -11.906 -2.037 9.010 1.00 94.06 198 ASN A O 1
ATOM 1468 N N . PRO A 1 199 ? -13.244 -0.462 9.896 1.00 94.06 199 PRO A N 1
ATOM 1469 C CA . PRO A 1 199 ? -12.184 0.133 10.697 1.00 94.06 199 PRO A CA 1
ATOM 1470 C C . PRO A 1 199 ? -11.557 -0.892 11.655 1.00 94.06 199 PRO A C 1
ATOM 1472 O O . PRO A 1 199 ? -12.265 -1.630 12.333 1.00 94.06 199 PRO A O 1
ATOM 1475 N N . GLY A 1 200 ? -10.224 -0.923 11.712 1.00 94.75 200 GLY A N 1
ATOM 1476 C CA . GLY A 1 200 ? -9.460 -1.827 12.580 1.00 94.75 200 GLY A CA 1
ATOM 1477 C C . GLY A 1 200 ? -9.067 -3.175 11.965 1.00 94.75 200 GLY A C 1
ATOM 1478 O O . GLY A 1 200 ? -8.226 -3.853 12.548 1.00 94.75 200 GLY A O 1
ATOM 1479 N N . GLU A 1 201 ? -9.595 -3.552 10.793 1.00 95.69 201 GLU A N 1
ATOM 1480 C CA . GLU A 1 201 ? -9.267 -4.847 10.165 1.00 95.69 201 GLU A CA 1
ATOM 1481 C C . GLU A 1 201 ? -7.867 -4.875 9.532 1.00 95.69 201 GLU A C 1
ATOM 1483 O O . GLU A 1 201 ? -7.161 -5.883 9.616 1.00 95.69 201 GLU A O 1
ATOM 1488 N N . VAL A 1 202 ? -7.441 -3.757 8.931 1.00 97.31 202 VAL A N 1
ATOM 1489 C CA . VAL A 1 202 ? -6.152 -3.650 8.234 1.00 97.31 202 VAL A CA 1
ATOM 1490 C C . VAL A 1 202 ? -5.335 -2.449 8.689 1.00 97.31 202 VAL A C 1
ATOM 1492 O O . VAL A 1 202 ? -5.847 -1.338 8.839 1.00 97.31 202 VAL A O 1
ATOM 1495 N N . PHE A 1 203 ? -4.028 -2.649 8.825 1.00 98.38 203 PHE A N 1
ATOM 1496 C CA . PHE A 1 203 ? -3.060 -1.565 8.961 1.00 98.38 203 PHE A CA 1
ATOM 1497 C C . PHE A 1 203 ? -2.542 -1.176 7.572 1.00 98.38 203 PHE A C 1
ATOM 1499 O O . PHE A 1 203 ? -1.922 -1.992 6.896 1.00 98.38 203 PHE A O 1
ATOM 1506 N N . THR A 1 204 ? -2.818 0.042 7.102 1.00 97.69 204 THR A N 1
ATOM 1507 C CA . THR A 1 204 ? -2.577 0.399 5.691 1.00 97.69 204 THR A CA 1
ATOM 1508 C C . THR A 1 204 ? -1.468 1.431 5.521 1.00 97.69 204 THR A C 1
ATOM 1510 O O . THR A 1 204 ? -1.498 2.492 6.140 1.00 97.69 204 THR A O 1
ATOM 1513 N N . VAL A 1 205 ? -0.549 1.166 4.592 1.00 98.12 205 VAL A N 1
ATOM 1514 C CA . VAL A 1 205 ? 0.375 2.153 4.019 1.00 98.12 205 VAL A CA 1
ATOM 1515 C C . VAL A 1 205 ? -0.047 2.446 2.587 1.00 98.12 205 VAL A C 1
ATOM 1517 O O . VAL A 1 205 ? -0.316 1.528 1.811 1.00 98.12 205 VAL A O 1
ATOM 1520 N N . ARG A 1 206 ? -0.088 3.731 2.221 1.00 98.12 206 ARG A N 1
ATOM 1521 C CA . ARG A 1 206 ? -0.321 4.161 0.839 1.00 98.12 206 ARG A CA 1
ATOM 1522 C C . ARG A 1 206 ? 0.800 5.073 0.370 1.00 98.12 206 ARG A C 1
ATOM 1524 O O . ARG A 1 206 ? 1.004 6.133 0.952 1.00 98.12 206 ARG A O 1
ATOM 1531 N N . ASN A 1 207 ? 1.514 4.668 -0.674 1.00 97.88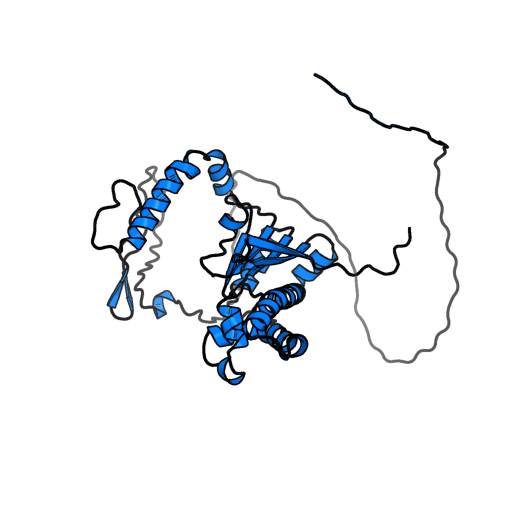 207 ASN A N 1
ATOM 1532 C CA . ASN A 1 207 ? 2.605 5.445 -1.267 1.00 97.88 207 ASN A CA 1
ATOM 1533 C C . ASN A 1 207 ? 2.562 5.363 -2.804 1.00 97.88 207 ASN A C 1
ATOM 1535 O O . ASN A 1 207 ? 1.716 4.675 -3.378 1.00 97.88 207 ASN A O 1
ATOM 1539 N N . VAL A 1 208 ? 3.416 6.112 -3.499 1.00 97.88 208 VAL A N 1
ATOM 1540 C CA . VAL A 1 208 ? 3.441 6.088 -4.970 1.00 97.88 208 VAL A CA 1
ATOM 1541 C C . VAL A 1 208 ? 3.898 4.706 -5.446 1.00 97.88 208 VAL A C 1
ATOM 1543 O O . VAL A 1 208 ? 4.965 4.244 -5.058 1.00 97.88 208 VAL A O 1
ATOM 1546 N N . ALA A 1 209 ? 3.093 4.059 -6.293 1.00 98.19 209 ALA A N 1
ATOM 1547 C CA . ALA A 1 209 ? 3.369 2.734 -6.857 1.00 98.19 209 ALA A CA 1
ATOM 1548 C C . ALA A 1 209 ? 3.551 1.594 -5.835 1.00 98.19 209 ALA A C 1
ATOM 1550 O O . ALA A 1 209 ? 4.196 0.604 -6.164 1.00 98.19 209 ALA A O 1
ATOM 1551 N N . ASN A 1 210 ? 2.971 1.707 -4.626 1.00 98.38 210 ASN A N 1
ATOM 1552 C CA . ASN A 1 210 ? 2.920 0.631 -3.618 1.00 98.38 210 ASN A CA 1
ATOM 1553 C C . ASN A 1 210 ? 4.279 -0.045 -3.351 1.00 98.38 210 ASN A C 1
ATOM 1555 O O . ASN A 1 210 ? 4.339 -1.255 -3.127 1.00 98.38 210 ASN A O 1
ATOM 1559 N N . LEU A 1 211 ? 5.365 0.729 -3.408 1.00 97.81 211 LEU A N 1
ATOM 1560 C CA . LEU A 1 211 ? 6.717 0.197 -3.310 1.00 97.81 211 LEU A CA 1
ATOM 1561 C C . LEU A 1 211 ? 7.121 -0.012 -1.853 1.00 97.81 211 LEU A C 1
ATOM 1563 O O . LEU A 1 211 ? 6.805 0.788 -0.961 1.00 97.81 211 LEU A O 1
ATOM 1567 N N . VAL A 1 212 ? 7.882 -1.080 -1.641 1.00 97.38 212 VAL A N 1
ATOM 1568 C CA . VAL A 1 212 ? 8.609 -1.337 -0.401 1.00 97.38 212 VAL A CA 1
ATOM 1569 C C . VAL A 1 212 ? 10.095 -1.101 -0.669 1.00 97.38 212 VAL A C 1
ATOM 1571 O O . VAL A 1 212 ? 10.663 -1.832 -1.482 1.00 97.38 212 VAL A O 1
ATOM 1574 N N . PRO A 1 213 ? 10.739 -0.109 -0.028 1.00 94.31 213 PRO A N 1
ATOM 1575 C CA . PRO A 1 213 ? 12.184 0.052 -0.129 1.00 94.31 213 PRO A CA 1
ATOM 1576 C C . PRO A 1 213 ? 12.901 -1.107 0.587 1.00 94.31 213 PRO A C 1
ATOM 1578 O O . PRO A 1 213 ? 12.329 -1.704 1.507 1.00 94.31 213 PRO A O 1
ATOM 1581 N N . PRO A 1 214 ? 14.143 -1.442 0.200 1.00 92.81 214 PRO A N 1
ATOM 1582 C CA . PRO A 1 214 ? 14.944 -2.411 0.939 1.00 92.81 214 PRO A CA 1
ATOM 1583 C C . PRO A 1 214 ? 15.242 -1.915 2.363 1.00 92.81 214 PRO A C 1
ATOM 1585 O O . PRO A 1 214 ? 15.173 -0.722 2.661 1.00 92.81 214 PRO A O 1
ATOM 1588 N N . CYS A 1 215 ? 15.604 -2.835 3.255 1.00 91.25 215 CYS A N 1
ATOM 1589 C CA . CYS A 1 215 ? 16.031 -2.495 4.605 1.00 91.25 215 CYS A CA 1
ATOM 1590 C C . CYS A 1 215 ? 17.358 -1.723 4.557 1.00 91.25 215 CYS A C 1
ATOM 1592 O O . CYS A 1 215 ? 18.418 -2.295 4.287 1.00 91.25 215 CYS A O 1
ATOM 1594 N N . GLU A 1 216 ? 17.311 -0.427 4.852 1.00 83.81 216 GLU A N 1
ATOM 1595 C CA . GLU A 1 216 ? 18.511 0.391 5.011 1.00 83.81 216 GLU A CA 1
ATOM 1596 C C . GLU A 1 216 ? 19.198 0.096 6.350 1.00 83.81 216 GLU A C 1
ATOM 1598 O O . GLU A 1 216 ? 18.553 -0.166 7.367 1.00 83.81 216 GLU A O 1
ATOM 1603 N N . LYS A 1 217 ? 20.536 0.123 6.354 1.00 67.69 217 LYS A N 1
ATOM 1604 C CA . LYS A 1 217 ? 21.343 -0.069 7.573 1.00 67.69 217 LYS A CA 1
ATOM 1605 C C . LYS A 1 217 ? 21.465 1.210 8.402 1.00 67.69 217 LYS A C 1
ATOM 1607 O O . LYS A 1 217 ? 21.800 1.140 9.581 1.00 67.69 217 LYS A O 1
ATOM 1612 N N . GLU A 1 218 ? 21.215 2.364 7.791 1.00 68.38 218 GLU A N 1
ATOM 1613 C CA . GLU A 1 218 ? 21.353 3.674 8.418 1.00 68.38 218 GLU A CA 1
ATOM 1614 C C . GLU A 1 218 ? 19.971 4.242 8.760 1.00 68.38 218 GLU A C 1
ATOM 1616 O O . GLU A 1 218 ? 19.118 4.422 7.900 1.00 68.38 218 GLU A O 1
ATOM 1621 N N . LEU A 1 219 ? 19.740 4.558 10.036 1.00 61.41 219 LEU A N 1
ATOM 1622 C CA . LEU A 1 219 ? 18.452 5.052 10.555 1.00 61.41 219 LEU A CA 1
ATOM 1623 C C . LEU A 1 219 ? 18.169 6.539 10.216 1.00 61.41 219 LEU A C 1
ATOM 1625 O O . LEU A 1 219 ? 17.378 7.190 10.895 1.00 61.41 219 LEU A O 1
ATOM 1629 N N . GLY A 1 220 ? 18.834 7.111 9.205 1.00 54.03 220 GLY A N 1
ATOM 1630 C CA . GLY A 1 220 ? 18.930 8.566 9.003 1.00 54.03 220 GLY A CA 1
ATOM 1631 C C . GLY A 1 220 ? 17.871 9.213 8.102 1.00 54.03 220 GLY A C 1
ATOM 1632 O O . GLY A 1 220 ? 17.656 10.420 8.192 1.00 54.03 220 GLY A O 1
ATOM 1633 N N . ASN A 1 221 ? 17.186 8.436 7.265 1.00 64.56 221 ASN A N 1
ATOM 1634 C CA . ASN A 1 221 ? 16.459 8.961 6.101 1.00 64.56 221 ASN A CA 1
ATOM 1635 C C . ASN A 1 221 ? 14.921 9.018 6.264 1.00 64.56 221 ASN A C 1
ATOM 1637 O O . ASN A 1 221 ? 14.199 9.177 5.284 1.00 64.56 221 ASN A O 1
ATOM 1641 N N . ASN A 1 222 ? 14.397 8.941 7.500 1.00 60.22 222 ASN A N 1
ATOM 1642 C CA . ASN A 1 222 ? 12.961 9.080 7.821 1.00 60.22 222 ASN A CA 1
ATOM 1643 C C . ASN A 1 222 ? 12.021 8.272 6.889 1.00 60.22 222 ASN A C 1
ATOM 1645 O O . ASN A 1 222 ? 11.093 8.814 6.285 1.00 60.22 222 ASN A O 1
ATOM 1649 N N . HIS A 1 223 ? 12.231 6.956 6.783 1.00 81.56 223 HIS A N 1
ATOM 1650 C CA . HIS A 1 223 ? 11.432 6.091 5.907 1.00 81.56 223 HIS A CA 1
ATOM 1651 C C . HIS A 1 223 ? 10.066 5.738 6.499 1.00 81.56 223 HIS A C 1
ATOM 1653 O O . HIS A 1 223 ? 9.946 4.823 7.318 1.00 81.56 223 HIS A O 1
ATOM 1659 N N . GLY A 1 224 ? 9.014 6.403 6.014 1.00 89.25 224 GLY A N 1
ATOM 1660 C CA . GLY A 1 224 ? 7.634 6.130 6.430 1.00 89.25 224 GLY A CA 1
ATOM 1661 C C . GLY A 1 224 ? 7.218 4.663 6.257 1.00 89.25 224 GLY A C 1
ATOM 1662 O O . GLY A 1 224 ? 6.621 4.091 7.166 1.00 89.25 224 GLY A O 1
ATOM 1663 N N . THR A 1 225 ? 7.581 4.021 5.137 1.00 94.62 225 THR A N 1
ATOM 1664 C CA . THR A 1 225 ? 7.253 2.603 4.896 1.00 94.62 225 THR A CA 1
ATOM 1665 C C . THR A 1 225 ? 7.966 1.674 5.882 1.00 94.62 225 THR A C 1
ATOM 1667 O O . THR A 1 225 ? 7.323 0.802 6.457 1.00 94.62 225 THR A O 1
ATOM 1670 N N . SER A 1 226 ? 9.266 1.871 6.128 1.00 93.88 226 SER A N 1
ATOM 1671 C CA . SER A 1 226 ? 10.048 1.024 7.042 1.00 93.88 226 SER A CA 1
ATOM 1672 C C . SER A 1 226 ? 9.552 1.132 8.485 1.00 93.88 226 SER A C 1
ATOM 1674 O O . SER A 1 226 ? 9.369 0.112 9.144 1.00 93.88 226 SER A O 1
ATOM 1676 N N . ALA A 1 227 ? 9.249 2.351 8.947 1.00 94.75 227 ALA A N 1
ATOM 1677 C CA . ALA A 1 227 ? 8.672 2.575 10.272 1.00 94.75 227 ALA A CA 1
ATOM 1678 C C . ALA A 1 227 ? 7.286 1.919 10.414 1.00 94.75 227 ALA A C 1
ATOM 1680 O O . ALA A 1 227 ? 6.984 1.303 11.435 1.00 94.75 227 ALA A O 1
ATOM 1681 N N . ALA A 1 228 ? 6.448 2.009 9.377 1.00 97.62 228 ALA A N 1
ATOM 1682 C CA . ALA A 1 228 ? 5.134 1.377 9.365 1.00 97.62 228 ALA A CA 1
ATOM 1683 C C . ALA A 1 228 ? 5.219 -0.158 9.378 1.00 97.62 228 ALA A C 1
ATOM 1685 O O . ALA A 1 228 ? 4.454 -0.799 10.097 1.00 97.62 228 ALA A O 1
ATOM 1686 N N . LEU A 1 229 ? 6.157 -0.745 8.626 1.00 97.75 229 LEU A N 1
ATOM 1687 C CA . LEU A 1 229 ? 6.400 -2.188 8.640 1.00 97.75 229 LEU A CA 1
ATOM 1688 C C . LEU A 1 229 ? 6.858 -2.656 10.030 1.00 97.75 229 LEU A C 1
ATOM 1690 O O . LEU A 1 229 ? 6.328 -3.638 10.548 1.00 97.75 229 LEU A O 1
ATOM 1694 N N . GLU A 1 230 ? 7.809 -1.946 10.648 1.00 96.50 230 GLU A N 1
ATOM 1695 C CA . GLU A 1 230 ? 8.295 -2.276 11.992 1.00 96.50 230 GLU A CA 1
ATOM 1696 C C . GLU A 1 230 ? 7.155 -2.207 13.012 1.00 96.50 230 GLU A C 1
ATOM 1698 O O . GLU A 1 230 ? 6.966 -3.140 13.796 1.00 96.50 230 GLU A O 1
ATOM 1703 N N . PHE A 1 231 ? 6.337 -1.152 12.955 1.00 98.19 231 PHE A N 1
ATOM 1704 C CA . PHE A 1 231 ? 5.173 -1.009 13.822 1.00 98.19 231 PHE A CA 1
ATOM 1705 C C . PHE A 1 231 ? 4.173 -2.160 13.642 1.00 98.19 231 PHE A C 1
ATOM 1707 O O . PHE A 1 231 ? 3.795 -2.824 14.610 1.00 98.19 231 PHE A O 1
ATOM 1714 N N . ALA A 1 232 ? 3.781 -2.446 12.400 1.00 98.56 232 ALA A N 1
ATOM 1715 C CA . ALA A 1 232 ? 2.807 -3.485 12.096 1.00 98.56 232 ALA A CA 1
ATOM 1716 C C . ALA A 1 232 ? 3.283 -4.872 12.545 1.00 98.56 232 ALA A C 1
ATOM 1718 O O . ALA A 1 232 ? 2.547 -5.616 13.193 1.00 98.56 232 ALA A O 1
ATOM 1719 N N . VAL A 1 233 ? 4.527 -5.227 12.234 1.00 98.38 233 VAL A N 1
ATOM 1720 C CA . VAL A 1 233 ? 5.028 -6.580 12.472 1.00 98.38 233 VAL A CA 1
ATOM 1721 C C . VAL A 1 233 ? 5.477 -6.774 13.913 1.00 98.38 233 VAL A C 1
ATOM 1723 O O . VAL A 1 233 ? 5.213 -7.835 14.479 1.00 98.38 233 VAL A O 1
ATOM 1726 N N . ASN A 1 234 ? 6.149 -5.803 14.533 1.00 98.00 234 ASN A N 1
ATOM 1727 C CA . ASN A 1 234 ? 6.741 -5.986 15.863 1.00 98.00 234 ASN A CA 1
ATOM 1728 C C . ASN A 1 234 ? 5.834 -5.531 17.008 1.00 98.00 234 ASN A C 1
ATOM 1730 O O . ASN A 1 234 ? 5.974 -6.066 18.107 1.00 98.00 234 ASN A O 1
ATOM 1734 N N . TYR A 1 235 ? 4.891 -4.619 16.756 1.00 98.06 235 TYR A N 1
ATOM 1735 C CA . TYR A 1 235 ? 4.015 -4.072 17.797 1.00 98.06 235 TYR A CA 1
ATOM 1736 C C . TYR A 1 235 ? 2.554 -4.481 17.613 1.00 98.06 235 TYR A C 1
ATOM 1738 O O . TYR A 1 235 ? 1.933 -4.916 18.578 1.00 98.06 235 TYR A O 1
ATOM 1746 N N . LEU A 1 236 ? 2.011 -4.400 16.391 1.00 98.38 236 LEU A N 1
ATOM 1747 C CA . LEU A 1 236 ? 0.642 -4.869 16.113 1.00 98.38 236 LEU A CA 1
ATOM 1748 C C . LEU A 1 236 ? 0.559 -6.383 15.891 1.00 98.38 236 LEU A C 1
ATOM 1750 O O . LEU A 1 236 ? -0.522 -6.952 16.002 1.00 98.38 236 LEU A O 1
ATOM 1754 N N . LEU A 1 237 ? 1.701 -7.031 15.631 1.00 98.31 237 LEU A N 1
ATOM 1755 C CA . LEU A 1 237 ? 1.816 -8.474 15.413 1.00 98.31 237 LEU A CA 1
ATOM 1756 C C . LEU A 1 237 ? 0.903 -8.971 14.283 1.00 98.31 237 LEU A C 1
ATOM 1758 O O . LEU A 1 237 ? 0.244 -10.001 14.426 1.00 98.31 237 LEU A O 1
ATOM 1762 N N . VAL A 1 238 ? 0.872 -8.236 13.165 1.00 98.75 238 VAL A N 1
ATOM 1763 C CA . VAL A 1 238 ? 0.151 -8.682 11.965 1.00 98.75 238 VAL A CA 1
ATOM 1764 C C . VAL A 1 238 ? 0.644 -10.064 11.527 1.00 98.75 238 VAL A C 1
ATOM 1766 O O . VAL A 1 238 ? 1.828 -10.388 11.634 1.00 98.75 238 VAL A O 1
ATOM 1769 N N . GLU A 1 239 ? -0.277 -10.870 11.018 1.00 98.62 239 GLU A N 1
ATOM 1770 C CA . GLU A 1 239 ? -0.049 -12.244 10.563 1.00 98.62 239 GLU A CA 1
ATOM 1771 C C . GLU A 1 239 ? 0.164 -12.297 9.043 1.00 98.62 239 GLU A C 1
ATOM 1773 O O . GLU A 1 239 ? 0.757 -13.243 8.524 1.00 98.62 239 GLU A O 1
ATOM 1778 N N . HIS A 1 240 ? -0.251 -11.252 8.317 1.00 98.69 240 HIS A N 1
ATOM 1779 C CA . HIS A 1 240 ? -0.090 -11.150 6.868 1.00 98.69 240 HIS A CA 1
ATOM 1780 C C . HIS A 1 240 ? 0.349 -9.755 6.420 1.00 98.69 240 HIS A C 1
ATOM 1782 O O . HIS A 1 240 ? -0.158 -8.748 6.912 1.00 98.69 240 HIS A O 1
ATOM 1788 N N . ILE A 1 241 ? 1.244 -9.700 5.432 1.00 98.81 241 ILE A N 1
ATOM 1789 C CA . ILE A 1 241 ? 1.554 -8.492 4.660 1.00 98.81 241 ILE A CA 1
ATOM 1790 C C . ILE A 1 241 ? 1.099 -8.721 3.222 1.00 98.81 241 ILE A C 1
ATOM 1792 O O . ILE A 1 241 ? 1.487 -9.709 2.601 1.00 98.81 241 ILE A O 1
ATOM 1796 N N . ILE A 1 242 ? 0.304 -7.794 2.694 1.00 98.81 242 ILE A N 1
ATOM 1797 C CA . ILE A 1 242 ? -0.141 -7.778 1.301 1.00 98.81 242 ILE A CA 1
ATOM 1798 C C . ILE A 1 242 ? 0.440 -6.538 0.622 1.00 98.81 242 ILE A C 1
ATOM 1800 O O . ILE A 1 242 ? 0.182 -5.416 1.059 1.00 98.81 242 ILE A O 1
ATOM 1804 N N . VAL A 1 243 ? 1.185 -6.724 -0.468 1.00 98.81 243 VAL A N 1
ATOM 1805 C CA . VAL A 1 243 ? 1.558 -5.639 -1.388 1.00 98.81 243 VAL A CA 1
ATOM 1806 C C . VAL A 1 243 ? 0.629 -5.708 -2.592 1.00 98.81 243 VAL A C 1
ATOM 1808 O O . VAL A 1 243 ? 0.636 -6.706 -3.309 1.00 98.81 243 VAL A O 1
ATOM 1811 N N . ILE A 1 244 ? -0.176 -4.666 -2.812 1.00 98.69 244 ILE A N 1
ATOM 1812 C CA . ILE A 1 244 ? -1.158 -4.625 -3.900 1.00 98.69 244 ILE A CA 1
ATOM 1813 C C . ILE A 1 244 ? -0.762 -3.614 -4.979 1.00 98.69 244 ILE A C 1
ATOM 1815 O O . ILE A 1 244 ? -0.868 -2.398 -4.795 1.00 98.69 244 ILE A O 1
ATOM 1819 N N . GLY A 1 245 ? -0.320 -4.148 -6.118 1.00 98.62 245 GLY A N 1
ATOM 1820 C CA . GLY A 1 245 ? -0.162 -3.420 -7.373 1.00 98.62 245 GLY A CA 1
ATOM 1821 C C . GLY A 1 245 ? -1.504 -3.191 -8.062 1.00 98.62 245 GLY A C 1
ATOM 1822 O O . GLY A 1 245 ? -2.525 -3.776 -7.692 1.00 98.62 245 GLY A O 1
ATOM 1823 N N . HIS A 1 246 ? -1.524 -2.340 -9.086 1.00 98.81 246 HIS A N 1
ATOM 1824 C CA . HIS A 1 246 ? -2.748 -2.095 -9.842 1.00 98.81 246 HIS A CA 1
ATOM 1825 C C . HIS A 1 246 ? -2.489 -1.674 -11.284 1.00 98.81 246 HIS A C 1
ATOM 1827 O O . HIS A 1 246 ? -1.427 -1.133 -11.602 1.00 98.81 246 HIS A O 1
ATOM 1833 N N . ARG A 1 247 ? -3.504 -1.862 -12.132 1.00 98.50 247 ARG A N 1
ATOM 1834 C CA . ARG A 1 247 ? -3.471 -1.469 -13.542 1.00 98.50 247 ARG A CA 1
ATOM 1835 C C . ARG A 1 247 ? -3.364 0.041 -13.727 1.00 98.50 247 ARG A C 1
ATOM 1837 O O . ARG A 1 247 ? -3.954 0.814 -12.975 1.00 98.50 247 ARG A O 1
ATOM 1844 N N .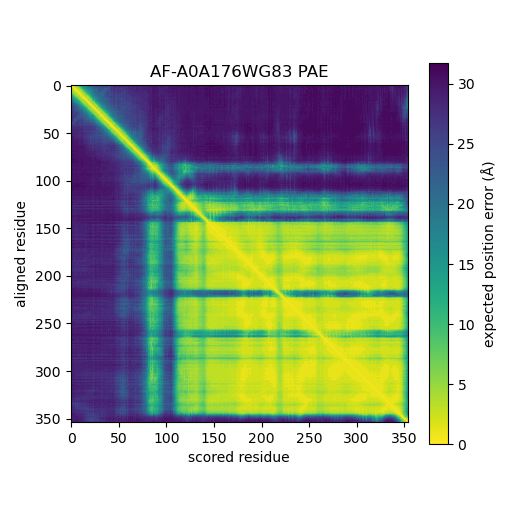 ASN A 1 248 ? -2.661 0.471 -14.773 1.00 98.19 248 ASN A N 1
ATOM 1845 C CA . ASN A 1 248 ? -2.499 1.875 -15.166 1.00 98.19 248 ASN A CA 1
ATOM 1846 C C . ASN A 1 248 ? -1.942 2.750 -14.029 1.00 98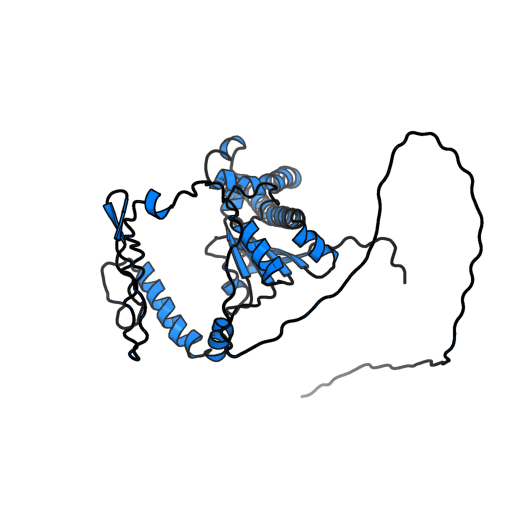.19 248 ASN A C 1
ATOM 1848 O O . ASN A 1 248 ? -2.453 3.846 -13.755 1.00 98.19 248 ASN A O 1
ATOM 1852 N N . CYS A 1 249 ? -0.899 2.258 -13.361 1.00 98.69 249 CYS A N 1
ATOM 1853 C CA . CYS A 1 249 ? -0.229 2.951 -12.272 1.00 98.69 249 CYS A CA 1
ATOM 1854 C C . CYS A 1 249 ? 0.631 4.114 -12.785 1.00 98.69 249 CYS A C 1
ATOM 1856 O O . CYS A 1 249 ? 1.571 3.928 -13.559 1.00 98.69 249 CYS A O 1
ATOM 1858 N N . GLY A 1 250 ? 0.347 5.332 -12.309 1.00 98.19 250 GLY A N 1
ATOM 1859 C CA . GLY A 1 250 ? 1.091 6.533 -12.703 1.00 98.19 250 GLY A CA 1
ATOM 1860 C C . GLY A 1 250 ? 2.576 6.487 -12.326 1.00 98.19 250 GLY A C 1
ATOM 1861 O O . GLY A 1 250 ? 3.416 6.912 -13.115 1.00 98.19 250 GLY A O 1
ATOM 1862 N N . GLY A 1 251 ? 2.911 5.920 -11.160 1.00 97.50 251 GLY A N 1
ATOM 1863 C CA . GLY A 1 251 ? 4.303 5.771 -10.726 1.00 97.50 251 GLY A CA 1
ATOM 1864 C C . GLY A 1 251 ? 5.079 4.778 -11.593 1.00 97.50 251 GLY A C 1
ATOM 1865 O O . GLY A 1 251 ? 6.166 5.104 -12.059 1.00 97.50 251 GLY A O 1
ATOM 1866 N N . ILE A 1 252 ? 4.497 3.615 -11.907 1.00 98.50 252 ILE A N 1
ATOM 1867 C CA . ILE A 1 252 ? 5.134 2.630 -12.798 1.00 98.50 252 ILE A CA 1
ATOM 1868 C C . ILE A 1 252 ? 5.276 3.170 -14.220 1.00 98.50 252 ILE A C 1
ATOM 1870 O O . ILE A 1 252 ? 6.329 3.018 -14.834 1.00 98.50 252 ILE A O 1
ATOM 1874 N N . LYS A 1 253 ? 4.265 3.885 -14.727 1.00 97.94 253 LYS A N 1
ATOM 1875 C CA . LYS A 1 253 ? 4.380 4.588 -16.008 1.00 97.94 253 LYS A CA 1
ATOM 1876 C C . LYS A 1 253 ? 5.553 5.574 -15.996 1.00 97.94 253 LYS A C 1
ATOM 1878 O O . LYS A 1 253 ? 6.330 5.591 -16.945 1.00 97.94 253 LYS A O 1
ATOM 1883 N N . ALA A 1 254 ? 5.712 6.353 -14.923 1.00 95.94 254 ALA A N 1
ATOM 1884 C CA . ALA A 1 254 ? 6.841 7.269 -14.776 1.00 95.94 254 ALA A CA 1
ATOM 1885 C C . ALA A 1 254 ? 8.187 6.525 -14.738 1.00 95.94 254 ALA A C 1
ATOM 1887 O O . ALA A 1 254 ? 9.104 6.908 -15.456 1.00 95.94 254 ALA A O 1
ATOM 1888 N N . LEU A 1 255 ? 8.295 5.433 -13.976 1.00 96.50 255 LEU A N 1
ATOM 1889 C CA . LEU A 1 255 ? 9.480 4.567 -13.942 1.00 96.50 255 LEU A CA 1
ATOM 1890 C C . LEU A 1 255 ? 9.851 4.040 -15.336 1.00 96.50 255 LEU A C 1
ATOM 1892 O O . LEU A 1 255 ? 11.014 4.106 -15.730 1.00 96.50 255 LEU A O 1
ATOM 1896 N N . MET A 1 256 ? 8.874 3.551 -16.101 1.00 97.06 256 MET A N 1
ATOM 1897 C CA . MET A 1 256 ? 9.108 2.992 -17.435 1.00 97.06 256 MET A CA 1
ATOM 1898 C C . MET A 1 256 ? 9.441 4.058 -18.487 1.00 97.06 256 MET A C 1
ATOM 1900 O O . MET A 1 256 ? 10.167 3.764 -19.433 1.00 97.06 256 MET A O 1
ATOM 1904 N N . SER A 1 257 ? 8.935 5.288 -18.340 1.00 94.56 257 SER A N 1
ATOM 1905 C CA . SER A 1 257 ? 9.204 6.392 -19.274 1.00 94.56 257 SER A CA 1
ATOM 1906 C C . SER A 1 257 ? 10.493 7.166 -18.987 1.00 94.56 257 SER A C 1
ATOM 1908 O O . SER A 1 257 ? 11.016 7.794 -19.906 1.00 94.56 257 SER A O 1
ATOM 1910 N N . ARG A 1 258 ? 10.994 7.154 -17.744 1.00 90.69 258 ARG A N 1
ATOM 1911 C CA . ARG A 1 258 ? 12.181 7.924 -17.343 1.00 90.69 258 ARG A CA 1
ATOM 1912 C C . ARG A 1 258 ? 13.473 7.372 -17.937 1.00 90.69 258 ARG A C 1
ATOM 1914 O O . ARG A 1 258 ? 13.653 6.155 -18.103 1.00 90.69 258 ARG A O 1
ATOM 1921 N N . LYS A 1 259 ? 14.405 8.288 -18.192 1.00 87.56 259 LYS A N 1
ATOM 1922 C CA . LYS A 1 259 ? 15.801 7.956 -18.495 1.00 87.56 259 LYS A CA 1
ATOM 1923 C C . LYS A 1 259 ? 16.618 7.790 -17.203 1.00 87.56 259 LYS A C 1
ATOM 1925 O O . LYS A 1 259 ? 16.259 8.397 -16.195 1.00 87.56 259 LYS A O 1
ATOM 1930 N N . PRO A 1 260 ? 17.698 6.983 -17.195 1.00 80.38 260 PRO A N 1
ATOM 1931 C CA . PRO A 1 260 ? 18.524 6.748 -16.002 1.00 80.38 260 PRO A CA 1
ATOM 1932 C C . PRO A 1 260 ? 18.999 8.024 -15.285 1.00 80.38 260 PRO A C 1
ATOM 1934 O O . PRO A 1 260 ? 19.010 8.084 -14.061 1.00 80.38 260 PRO A O 1
ATOM 1937 N N . GLU A 1 261 ? 19.339 9.066 -16.036 1.00 81.69 261 GLU A N 1
ATOM 1938 C CA . GLU A 1 261 ? 19.802 10.356 -15.523 1.00 81.69 261 GLU A CA 1
ATOM 1939 C C . GLU A 1 261 ? 18.714 11.186 -14.810 1.00 81.69 261 GLU A C 1
ATOM 1941 O O . GLU A 1 261 ? 19.032 12.123 -14.082 1.00 81.69 261 GLU A O 1
ATOM 1946 N N . GLU A 1 262 ? 17.435 10.840 -14.978 1.00 83.25 262 GLU A N 1
ATOM 1947 C CA . GLU A 1 262 ? 16.285 11.571 -14.425 1.00 83.25 262 GLU A CA 1
ATOM 1948 C C . GLU A 1 262 ? 15.805 11.007 -13.076 1.00 83.25 262 GLU A C 1
ATOM 1950 O O . GLU A 1 262 ? 14.831 11.506 -12.511 1.00 83.25 262 GLU A O 1
ATOM 1955 N N . PHE A 1 263 ? 16.420 9.938 -12.556 1.00 82.06 263 PHE A N 1
ATOM 1956 C CA . PHE A 1 263 ? 16.003 9.358 -11.275 1.00 82.06 263 PHE A CA 1
ATOM 1957 C C . PHE A 1 263 ? 16.500 10.169 -10.072 1.00 82.06 263 PHE A C 1
ATOM 1959 O O . PHE A 1 263 ? 15.828 10.197 -9.057 1.00 82.06 263 PHE A O 1
ATOM 1966 N N . GLU A 1 264 ? 17.589 10.925 -10.175 1.00 79.00 264 GLU A N 1
ATOM 1967 C CA . GLU A 1 264 ? 18.124 11.681 -9.026 1.00 79.00 264 GLU A CA 1
ATOM 1968 C C . GLU A 1 264 ? 17.733 13.171 -9.035 1.00 79.00 264 GLU A C 1
ATOM 1970 O O . GLU A 1 264 ? 18.233 13.963 -8.239 1.00 79.00 264 GLU A O 1
ATOM 1975 N N . SER A 1 265 ? 16.843 13.589 -9.943 1.00 81.81 265 SER A N 1
ATOM 1976 C CA . SER A 1 265 ? 16.514 15.008 -10.135 1.00 81.81 265 SER A CA 1
ATOM 1977 C C . SER A 1 265 ? 15.368 15.523 -9.261 1.00 81.81 265 SER A C 1
ATOM 1979 O O . SER A 1 265 ? 15.210 16.734 -9.117 1.00 81.81 265 SER A O 1
ATOM 1981 N N . ASP A 1 266 ? 14.525 14.635 -8.727 1.00 88.06 266 ASP A N 1
ATOM 1982 C CA . ASP A 1 266 ? 13.328 14.996 -7.963 1.00 88.06 266 ASP A CA 1
ATOM 1983 C C . ASP A 1 266 ? 12.887 13.869 -7.001 1.00 88.06 266 ASP A C 1
ATOM 1985 O O . ASP A 1 266 ? 13.397 12.749 -7.050 1.00 88.06 266 ASP A O 1
ATOM 1989 N N . PHE A 1 267 ? 11.918 14.153 -6.121 1.00 90.38 267 PHE A N 1
ATOM 1990 C CA . PHE A 1 267 ? 11.410 13.178 -5.143 1.00 90.38 267 PHE A CA 1
ATOM 1991 C C . PHE A 1 267 ? 10.772 11.936 -5.780 1.00 90.38 267 PHE A C 1
ATOM 1993 O O . PHE A 1 267 ? 10.856 10.852 -5.208 1.00 90.38 267 PHE A O 1
ATOM 2000 N N . ILE A 1 268 ? 10.116 12.080 -6.938 1.00 90.38 268 ILE A N 1
ATOM 2001 C CA . ILE A 1 268 ? 9.493 10.954 -7.643 1.00 90.38 268 ILE A CA 1
ATOM 2002 C C . ILE A 1 268 ? 10.592 10.069 -8.216 1.00 90.38 268 ILE A C 1
ATOM 2004 O O . ILE A 1 268 ? 10.545 8.864 -8.015 1.00 90.38 268 ILE A O 1
ATOM 2008 N N . GLY A 1 269 ? 11.576 10.647 -8.901 1.00 89.62 269 GLY A N 1
ATOM 2009 C CA . GLY A 1 269 ? 12.732 9.929 -9.415 1.00 89.62 269 GLY A CA 1
ATOM 2010 C C . GLY A 1 269 ? 13.410 9.131 -8.305 1.00 89.62 269 GLY A C 1
ATOM 2011 O O . GLY A 1 269 ? 13.514 7.910 -8.422 1.00 89.62 269 GLY A O 1
ATOM 2012 N N . SER A 1 270 ? 13.768 9.808 -7.207 1.00 90.38 270 SER A N 1
ATOM 2013 C CA . SER A 1 270 ? 14.518 9.197 -6.108 1.00 90.38 270 SER A CA 1
ATOM 2014 C C . SER A 1 270 ? 13.716 8.062 -5.472 1.00 90.38 270 SER A C 1
ATOM 2016 O O . SER A 1 270 ? 14.237 6.970 -5.262 1.00 90.38 270 SER A O 1
ATOM 2018 N N . TRP A 1 271 ? 12.407 8.253 -5.275 1.00 92.69 271 TRP A N 1
ATOM 2019 C CA . TRP A 1 271 ? 11.510 7.196 -4.807 1.00 92.69 271 TRP A CA 1
ATOM 2020 C C . TRP A 1 271 ? 11.406 6.015 -5.785 1.00 92.69 271 TRP A C 1
ATOM 2022 O O . TRP A 1 271 ? 11.447 4.853 -5.375 1.00 92.69 271 TRP A O 1
ATOM 2032 N N . MET A 1 272 ? 11.297 6.291 -7.088 1.00 93.88 272 MET A N 1
ATOM 2033 C CA . MET A 1 272 ? 11.143 5.257 -8.112 1.00 93.88 272 MET A CA 1
ATOM 2034 C C . MET A 1 272 ? 12.410 4.417 -8.324 1.00 93.88 272 MET A C 1
ATOM 2036 O O . MET A 1 272 ? 12.312 3.367 -8.963 1.00 93.88 272 MET A O 1
ATOM 2040 N N . THR A 1 273 ? 13.561 4.791 -7.752 1.00 92.06 273 THR A N 1
ATOM 2041 C CA . THR A 1 273 ? 14.773 3.946 -7.755 1.00 92.06 273 THR A CA 1
ATOM 2042 C C . THR A 1 273 ? 14.514 2.553 -7.171 1.00 92.06 273 THR A C 1
ATOM 2044 O O . THR A 1 273 ? 15.042 1.565 -7.681 1.00 92.06 273 THR A O 1
ATOM 2047 N N . CYS A 1 274 ? 13.599 2.440 -6.198 1.00 91.12 274 CYS A N 1
ATOM 2048 C CA . CYS A 1 274 ? 13.164 1.166 -5.616 1.00 91.12 274 CYS A CA 1
ATOM 2049 C C . CYS A 1 274 ? 12.589 0.189 -6.660 1.00 91.12 274 CYS A C 1
ATOM 2051 O O . CYS A 1 274 ? 12.628 -1.022 -6.461 1.00 91.12 274 CYS A O 1
ATOM 2053 N N . GLY A 1 275 ? 12.041 0.706 -7.766 1.00 94.31 275 GLY A N 1
ATOM 2054 C CA . GLY A 1 275 ? 11.443 -0.079 -8.845 1.00 94.31 275 GLY A CA 1
ATOM 2055 C C . GLY A 1 275 ? 12.378 -0.374 -10.021 1.00 94.31 275 GLY A C 1
ATOM 2056 O O . GLY A 1 275 ? 11.965 -1.073 -10.945 1.00 94.31 275 GLY A O 1
ATOM 2057 N N . ILE A 1 276 ? 13.623 0.122 -10.025 1.00 95.25 276 ILE A N 1
ATOM 2058 C CA . ILE A 1 276 ? 14.569 -0.088 -11.138 1.00 95.25 276 ILE A CA 1
ATOM 2059 C C . ILE A 1 276 ? 14.762 -1.576 -11.479 1.00 95.25 276 ILE A C 1
ATOM 2061 O O . ILE A 1 276 ? 14.653 -1.898 -12.664 1.00 95.25 276 ILE A O 1
ATOM 2065 N N . PRO A 1 277 ? 14.934 -2.502 -10.511 1.00 96.25 277 PRO A N 1
ATOM 2066 C CA . PRO A 1 277 ? 15.062 -3.923 -10.838 1.00 96.25 277 PRO A CA 1
ATOM 2067 C C . PRO A 1 277 ? 13.855 -4.473 -11.616 1.00 96.25 277 PRO A C 1
ATOM 2069 O O . PRO A 1 277 ? 14.021 -5.232 -12.570 1.00 96.25 277 PRO A O 1
ATOM 2072 N N . ALA A 1 278 ? 12.636 -4.028 -11.282 1.00 97.62 278 ALA A N 1
ATOM 2073 C CA . ALA A 1 278 ? 11.425 -4.434 -11.994 1.00 97.62 278 ALA A CA 1
ATOM 2074 C C . ALA A 1 278 ? 11.386 -3.877 -13.422 1.00 97.62 278 ALA A C 1
ATOM 2076 O O . ALA A 1 278 ? 10.990 -4.577 -14.357 1.00 97.62 278 ALA A O 1
ATOM 2077 N N . ARG A 1 279 ? 11.819 -2.625 -13.614 1.00 97.06 279 ARG A N 1
ATOM 2078 C CA . ARG A 1 279 ? 11.963 -2.010 -14.942 1.00 97.06 279 ARG A CA 1
ATOM 2079 C C . ARG A 1 279 ? 12.960 -2.778 -15.799 1.00 97.06 279 ARG A C 1
ATOM 2081 O O . ARG A 1 279 ? 12.641 -3.111 -16.934 1.00 97.06 279 ARG A O 1
ATOM 2088 N N . GLU A 1 280 ? 14.145 -3.072 -15.275 1.00 96.19 280 GLU A N 1
ATOM 2089 C CA . GLU A 1 280 ? 15.187 -3.801 -16.008 1.00 96.19 280 GLU A CA 1
ATOM 2090 C C . GLU A 1 280 ? 14.708 -5.194 -16.421 1.00 96.19 280 GLU A C 1
ATOM 2092 O O . GLU A 1 280 ? 14.799 -5.554 -17.597 1.00 96.19 280 GLU A O 1
ATOM 2097 N N . HIS A 1 281 ? 14.094 -5.932 -15.493 1.00 97.38 281 HIS A N 1
ATOM 2098 C CA . HIS A 1 281 ? 13.508 -7.236 -15.786 1.00 97.38 281 HIS A CA 1
ATOM 2099 C C . HIS A 1 281 ? 12.397 -7.145 -16.848 1.00 97.38 281 HIS A C 1
ATOM 2101 O O . HIS A 1 281 ? 12.327 -7.971 -17.760 1.00 97.38 281 HIS A O 1
ATOM 2107 N N . THR A 1 282 ? 11.568 -6.100 -16.795 1.00 97.75 282 THR A N 1
ATOM 2108 C CA . THR A 1 282 ? 10.527 -5.842 -17.802 1.00 97.75 282 THR A CA 1
ATOM 2109 C C . THR A 1 282 ? 11.121 -5.572 -19.182 1.00 97.75 282 THR A C 1
ATOM 2111 O O . THR A 1 282 ? 10.655 -6.143 -20.166 1.00 97.75 282 THR A O 1
ATOM 2114 N N . LEU A 1 283 ? 12.139 -4.712 -19.283 1.00 96.50 283 LEU A N 1
ATOM 2115 C CA . LEU A 1 283 ? 12.751 -4.343 -20.565 1.00 96.50 283 LEU A CA 1
ATOM 2116 C C . LEU A 1 283 ? 13.358 -5.553 -21.284 1.00 96.50 283 LEU A C 1
ATOM 2118 O O . LEU A 1 283 ? 13.328 -5.605 -22.513 1.00 96.50 283 LEU A O 1
ATOM 2122 N N . VAL A 1 284 ? 13.857 -6.533 -20.527 1.00 97.00 284 VAL A N 1
ATOM 2123 C CA . VAL A 1 284 ? 14.361 -7.801 -21.067 1.00 97.00 284 VAL A CA 1
ATOM 2124 C C . VAL A 1 284 ? 13.212 -8.725 -21.486 1.00 97.00 284 VAL A C 1
ATOM 2126 O O . VAL A 1 284 ? 13.158 -9.150 -22.638 1.00 97.00 284 VAL A O 1
ATOM 2129 N N . ASN A 1 285 ? 12.272 -9.026 -20.585 1.00 96.44 285 ASN A N 1
ATOM 2130 C CA . ASN A 1 285 ? 11.250 -10.056 -20.825 1.00 96.44 285 ASN A CA 1
ATOM 2131 C C . ASN A 1 285 ? 10.105 -9.609 -21.742 1.00 96.44 285 ASN A C 1
ATOM 2133 O O . ASN A 1 285 ? 9.452 -10.436 -22.375 1.00 96.44 285 ASN A O 1
ATOM 2137 N N . MET A 1 286 ? 9.862 -8.303 -21.831 1.00 97.44 286 MET A N 1
ATOM 2138 C CA . MET A 1 286 ? 8.805 -7.703 -22.647 1.00 97.44 286 MET A CA 1
ATOM 2139 C C . MET A 1 286 ? 9.386 -6.887 -23.810 1.00 97.44 286 MET A C 1
ATOM 2141 O O . MET A 1 286 ? 8.752 -5.953 -24.321 1.00 97.44 286 MET A O 1
ATOM 2145 N N . ALA A 1 287 ? 10.600 -7.238 -24.246 1.00 95.50 287 ALA A N 1
ATOM 2146 C CA . ALA A 1 287 ? 11.225 -6.668 -25.430 1.00 95.50 287 ALA A CA 1
ATOM 2147 C C . ALA A 1 287 ? 10.312 -6.838 -26.661 1.00 95.50 287 ALA A C 1
ATOM 2149 O O . ALA A 1 287 ? 9.743 -7.903 -26.905 1.00 95.50 287 ALA A O 1
ATOM 2150 N N . GLY A 1 288 ? 10.134 -5.763 -27.433 1.00 95.31 288 GLY A N 1
ATOM 2151 C CA . GLY A 1 288 ? 9.278 -5.752 -28.627 1.00 95.31 288 GLY A CA 1
ATOM 2152 C C . GLY A 1 288 ? 7.764 -5.722 -28.364 1.00 95.31 288 GLY A C 1
ATOM 2153 O O . GLY A 1 288 ? 6.990 -5.703 -29.319 1.00 95.31 288 GLY A O 1
ATOM 2154 N N . LYS A 1 289 ? 7.317 -5.701 -27.102 1.00 98.00 289 LYS A N 1
ATOM 2155 C CA . LYS A 1 289 ? 5.907 -5.476 -26.743 1.00 98.00 289 LYS A CA 1
ATOM 2156 C C . LYS A 1 289 ? 5.572 -3.987 -26.697 1.00 98.00 289 LYS A C 1
ATOM 2158 O O . LYS A 1 289 ? 6.459 -3.134 -26.701 1.00 98.00 289 LYS A O 1
ATOM 2163 N N . THR A 1 290 ? 4.278 -3.667 -26.665 1.00 98.19 290 THR A N 1
ATOM 2164 C CA . THR A 1 290 ? 3.843 -2.270 -26.573 1.00 98.19 290 THR A CA 1
ATOM 2165 C C . THR A 1 290 ? 4.239 -1.672 -25.224 1.00 98.19 290 THR A C 1
ATOM 2167 O O . THR A 1 290 ? 4.352 -2.379 -24.223 1.00 98.19 290 THR A O 1
ATOM 2170 N N . PHE A 1 291 ? 4.394 -0.348 -25.167 1.00 97.94 291 PHE A N 1
ATOM 2171 C CA . PHE A 1 291 ? 4.694 0.343 -23.911 1.00 97.94 291 PHE A CA 1
ATOM 2172 C C . PHE A 1 291 ? 3.632 0.078 -22.826 1.00 97.94 291 PHE A C 1
ATOM 2174 O O . PHE A 1 291 ? 3.960 -0.056 -21.649 1.00 97.94 291 PHE A O 1
ATOM 2181 N N . SER A 1 292 ? 2.359 -0.053 -23.220 1.00 97.62 292 SER A N 1
ATOM 2182 C CA . SER A 1 292 ? 1.275 -0.397 -22.294 1.00 97.62 292 SER A CA 1
ATOM 2183 C C . SER A 1 292 ? 1.431 -1.808 -21.721 1.00 97.62 292 SER A C 1
ATOM 2185 O O . SER A 1 292 ? 1.212 -1.996 -20.526 1.00 97.62 292 SER A O 1
ATOM 2187 N N . ASP A 1 293 ? 1.814 -2.790 -22.540 1.00 98.06 293 ASP A N 1
ATOM 2188 C CA . ASP A 1 293 ? 2.039 -4.164 -22.073 1.00 98.06 293 ASP A CA 1
ATOM 2189 C C . ASP A 1 293 ? 3.256 -4.245 -21.152 1.00 98.06 293 ASP A C 1
ATOM 2191 O O . ASP A 1 293 ? 3.223 -4.933 -20.133 1.00 98.06 293 ASP A O 1
ATOM 2195 N N . GLN A 1 294 ? 4.314 -3.495 -21.475 1.00 98.50 294 GLN A N 1
ATOM 2196 C CA . GLN A 1 294 ? 5.483 -3.366 -20.610 1.00 98.50 294 GLN A CA 1
ATOM 2197 C C . GLN A 1 294 ? 5.105 -2.749 -19.260 1.00 98.50 294 GLN A C 1
ATOM 2199 O O . GLN A 1 294 ? 5.504 -3.273 -18.228 1.00 98.50 294 GLN A O 1
ATOM 2204 N N . CYS A 1 295 ? 4.284 -1.692 -19.237 1.00 98.56 295 CYS A N 1
ATOM 2205 C CA . CYS A 1 295 ? 3.791 -1.122 -17.981 1.00 98.56 295 CYS A CA 1
ATOM 2206 C C . CYS A 1 295 ? 2.973 -2.143 -17.180 1.00 98.56 295 CYS A C 1
ATOM 2208 O O . CYS A 1 295 ? 3.249 -2.326 -16.000 1.00 98.56 295 CYS A O 1
ATOM 2210 N N . LYS A 1 296 ? 2.029 -2.856 -17.816 1.00 98.44 296 LYS A N 1
ATOM 2211 C CA . LYS A 1 296 ? 1.213 -3.890 -17.153 1.00 98.44 296 LYS A CA 1
ATOM 2212 C C . LYS A 1 296 ? 2.071 -4.990 -16.517 1.00 98.44 296 LYS A C 1
ATOM 2214 O O . LYS A 1 296 ? 1.777 -5.460 -15.419 1.00 98.44 296 LYS A O 1
ATOM 2219 N N . TYR A 1 297 ? 3.125 -5.415 -17.211 1.00 98.56 297 TYR A N 1
ATOM 2220 C CA . TYR A 1 297 ? 4.079 -6.385 -16.681 1.00 98.56 297 TYR A CA 1
ATOM 2221 C C . TYR A 1 297 ? 4.891 -5.792 -15.521 1.00 98.56 297 TYR A C 1
ATOM 2223 O O . TYR A 1 297 ? 4.980 -6.398 -14.457 1.00 98.56 297 TYR A O 1
ATOM 2231 N N . CYS A 1 298 ? 5.417 -4.575 -15.690 1.00 98.69 298 CYS A N 1
ATOM 2232 C CA . CYS A 1 298 ? 6.215 -3.895 -14.672 1.00 98.69 298 CYS A CA 1
ATOM 2233 C C . CYS A 1 298 ? 5.423 -3.619 -13.387 1.00 98.69 298 CYS A C 1
ATOM 2235 O O . CYS A 1 298 ? 5.988 -3.680 -12.303 1.00 98.69 298 CYS A O 1
ATOM 2237 N N . GLU A 1 299 ? 4.114 -3.364 -13.473 1.00 98.88 299 GLU A N 1
ATOM 2238 C CA . GLU A 1 299 ? 3.259 -3.183 -12.294 1.00 98.88 299 GLU A CA 1
ATOM 2239 C C . GLU A 1 299 ? 3.230 -4.432 -11.401 1.00 98.88 299 GLU A C 1
ATOM 2241 O O . GLU A 1 299 ? 3.274 -4.308 -10.179 1.00 98.88 299 GLU A O 1
ATOM 2246 N N . GLN A 1 300 ? 3.190 -5.628 -11.996 1.00 98.75 300 GLN A N 1
ATOM 2247 C CA . GLN A 1 300 ? 3.249 -6.899 -11.266 1.00 98.75 300 GLN A CA 1
ATOM 2248 C C . GLN A 1 300 ? 4.678 -7.210 -10.809 1.00 98.75 300 GLN A C 1
ATOM 2250 O O . GLN A 1 300 ? 4.897 -7.645 -9.680 1.00 98.75 300 GLN A O 1
ATOM 2255 N N . GLU A 1 301 ? 5.673 -6.920 -11.644 1.00 98.62 301 GLU A N 1
ATOM 2256 C CA . GLU A 1 301 ? 7.069 -7.163 -11.293 1.00 98.62 301 GLU A CA 1
ATOM 2257 C C . GLU A 1 301 ? 7.563 -6.244 -10.163 1.00 98.62 301 GLU A C 1
ATOM 2259 O O . GLU A 1 301 ? 8.337 -6.658 -9.303 1.00 98.62 301 GLU A O 1
ATOM 2264 N N . ALA A 1 302 ? 7.058 -5.012 -10.083 1.00 98.62 302 ALA A N 1
ATOM 2265 C CA . ALA A 1 302 ? 7.332 -4.101 -8.974 1.00 98.62 302 ALA A CA 1
ATOM 2266 C C . ALA A 1 302 ? 6.747 -4.603 -7.644 1.00 98.62 302 ALA A C 1
ATOM 2268 O O . ALA A 1 302 ? 7.338 -4.366 -6.583 1.00 98.62 302 ALA A O 1
ATOM 2269 N N . VAL A 1 303 ? 5.626 -5.338 -7.687 1.00 98.81 303 VAL A N 1
ATOM 2270 C CA . VAL A 1 303 ? 5.129 -6.079 -6.520 1.00 98.81 303 VAL A CA 1
ATOM 2271 C C . VAL A 1 303 ? 6.157 -7.138 -6.132 1.00 98.81 303 VAL A C 1
ATOM 2273 O O . VAL A 1 303 ? 6.589 -7.128 -4.986 1.00 98.81 303 VAL A O 1
ATOM 2276 N N . ASN A 1 304 ? 6.639 -7.966 -7.066 1.00 98.62 304 ASN A N 1
ATOM 2277 C CA . ASN A 1 304 ? 7.652 -8.996 -6.779 1.00 98.62 304 ASN A CA 1
ATOM 2278 C C . ASN A 1 304 ? 8.932 -8.423 -6.152 1.00 98.62 304 ASN A C 1
ATOM 2280 O O . ASN A 1 304 ? 9.408 -8.946 -5.144 1.00 98.62 304 ASN A O 1
ATOM 2284 N N . VAL A 1 305 ? 9.452 -7.313 -6.685 1.00 98.31 305 VAL A N 1
ATOM 2285 C CA . VAL A 1 305 ? 10.607 -6.609 -6.100 1.00 98.31 305 VAL A CA 1
ATOM 2286 C C . VAL A 1 305 ? 10.303 -6.135 -4.679 1.00 98.31 305 VAL A C 1
ATOM 2288 O O . VAL A 1 305 ? 11.124 -6.304 -3.781 1.00 98.31 305 VAL A O 1
ATOM 2291 N N . SER A 1 306 ? 9.103 -5.608 -4.433 1.00 98.56 306 SER A N 1
ATOM 2292 C CA . SER A 1 306 ? 8.682 -5.196 -3.090 1.00 98.56 306 SER A CA 1
ATOM 2293 C C . SER A 1 306 ? 8.556 -6.383 -2.125 1.00 98.56 306 SER A C 1
ATOM 2295 O O . SER A 1 306 ? 8.967 -6.270 -0.971 1.00 98.56 306 SER A O 1
ATOM 2297 N N . LEU A 1 307 ? 8.057 -7.539 -2.583 1.00 98.62 307 LEU A N 1
ATOM 2298 C CA . LEU A 1 307 ? 8.023 -8.771 -1.784 1.00 98.62 307 LEU A CA 1
ATOM 2299 C C . LEU A 1 307 ? 9.437 -9.254 -1.434 1.00 98.62 307 LEU A C 1
ATOM 2301 O O . LEU A 1 307 ? 9.688 -9.652 -0.297 1.00 98.62 307 LEU A O 1
ATOM 2305 N N . ALA A 1 308 ? 10.377 -9.175 -2.379 1.00 97.62 308 ALA A N 1
ATOM 2306 C CA . ALA A 1 308 ? 11.781 -9.484 -2.121 1.00 97.62 308 ALA A CA 1
ATOM 2307 C C . ALA A 1 308 ? 12.398 -8.502 -1.109 1.00 97.62 308 ALA A C 1
ATOM 2309 O O . ALA A 1 308 ? 13.087 -8.924 -0.179 1.00 97.62 308 ALA A O 1
ATOM 2310 N N . ASN A 1 309 ? 12.090 -7.207 -1.225 1.00 97.44 309 ASN A N 1
ATOM 2311 C CA . ASN A 1 309 ? 12.551 -6.184 -0.287 1.00 97.44 309 ASN A CA 1
ATOM 2312 C C . ASN A 1 309 ? 12.023 -6.414 1.134 1.00 97.44 309 ASN A C 1
ATOM 2314 O O . ASN A 1 309 ? 12.781 -6.224 2.084 1.00 97.44 309 ASN A O 1
ATOM 2318 N N . LEU A 1 310 ? 10.791 -6.907 1.316 1.00 98.19 310 LEU A N 1
ATOM 2319 C CA . LEU A 1 310 ? 10.283 -7.298 2.641 1.00 98.19 310 LEU A CA 1
ATOM 2320 C C . LEU A 1 310 ? 11.200 -8.324 3.331 1.00 98.19 310 LEU A C 1
ATOM 2322 O O . LEU A 1 310 ? 11.458 -8.215 4.527 1.00 98.19 310 LEU A O 1
ATOM 2326 N N . LEU A 1 311 ? 11.763 -9.277 2.584 1.00 97.25 311 LEU A N 1
ATOM 2327 C CA . LEU A 1 311 ? 12.675 -10.294 3.123 1.00 97.25 311 LEU A CA 1
ATOM 2328 C C . LEU A 1 311 ? 14.079 -9.763 3.455 1.00 97.25 311 LEU A C 1
ATOM 2330 O O . LEU A 1 311 ? 14.880 -10.483 4.052 1.00 97.25 311 LEU A O 1
ATOM 2334 N N . THR A 1 312 ? 14.391 -8.513 3.104 1.00 96.06 312 THR A N 1
ATOM 2335 C CA . THR A 1 312 ? 15.641 -7.860 3.524 1.00 96.06 312 THR A CA 1
ATOM 2336 C C . THR A 1 312 ? 15.573 -7.342 4.962 1.00 96.06 312 THR A C 1
ATOM 2338 O O . THR A 1 312 ? 16.617 -7.120 5.572 1.00 96.06 312 THR A O 1
ATOM 2341 N N . PHE A 1 313 ? 14.370 -7.201 5.533 1.00 96.38 313 PHE A N 1
ATOM 2342 C CA . PHE A 1 313 ? 14.171 -6.832 6.934 1.00 96.38 313 PHE A CA 1
ATOM 2343 C C . PHE A 1 313 ? 14.349 -8.070 7.827 1.00 96.38 313 PHE A C 1
ATOM 2345 O O . PHE A 1 313 ? 13.542 -9.002 7.732 1.00 96.38 313 PHE A O 1
ATOM 2352 N N . PRO A 1 314 ? 15.349 -8.104 8.731 1.00 96.12 314 PRO A N 1
ATOM 2353 C CA . PRO A 1 314 ? 15.666 -9.315 9.493 1.00 96.12 314 PRO A CA 1
ATOM 2354 C C . PRO A 1 314 ? 14.484 -9.878 10.294 1.00 96.12 314 PRO A C 1
ATOM 2356 O O . PRO A 1 314 ? 14.250 -11.082 10.277 1.00 96.12 314 PRO A O 1
ATOM 2359 N N . TRP A 1 315 ? 13.691 -9.013 10.930 1.00 95.81 315 TRP A N 1
ATOM 2360 C CA . TRP A 1 315 ? 12.530 -9.403 11.742 1.00 95.81 315 TRP A CA 1
ATOM 2361 C C . TRP A 1 315 ? 11.308 -9.830 10.911 1.00 95.81 315 TRP A C 1
ATOM 2363 O O . TRP A 1 315 ? 10.487 -10.602 11.404 1.00 95.81 315 TRP A O 1
ATOM 2373 N N . ILE A 1 316 ? 11.184 -9.387 9.652 1.00 98.00 316 ILE A N 1
ATOM 2374 C CA . ILE A 1 316 ? 10.185 -9.939 8.718 1.00 98.00 316 ILE A CA 1
ATOM 2375 C C . ILE A 1 316 ? 10.618 -11.336 8.309 1.00 98.00 316 ILE A C 1
ATOM 2377 O O . ILE A 1 316 ? 9.838 -12.280 8.427 1.00 98.00 316 ILE A O 1
ATOM 2381 N N . LYS A 1 317 ? 11.870 -11.465 7.857 1.00 97.25 317 LYS A N 1
ATOM 2382 C CA . LYS A 1 317 ? 12.432 -12.729 7.391 1.00 97.25 317 LYS A CA 1
ATOM 2383 C C . LYS A 1 317 ? 12.338 -13.811 8.465 1.00 97.25 317 LYS A C 1
ATOM 2385 O O . LYS A 1 317 ? 11.813 -14.883 8.188 1.00 97.25 317 LYS A O 1
ATOM 2390 N N . GLU A 1 318 ? 12.744 -13.502 9.696 1.00 96.81 318 GLU A N 1
ATOM 2391 C CA . GLU A 1 318 ? 12.657 -14.423 10.834 1.00 96.81 318 GLU A CA 1
ATOM 2392 C C . GLU A 1 318 ? 11.219 -14.920 11.066 1.00 96.81 318 GLU A C 1
ATOM 2394 O O . GLU A 1 318 ? 10.980 -16.122 11.191 1.00 96.81 318 GLU A O 1
ATOM 2399 N N . LYS A 1 319 ? 10.230 -14.016 11.093 1.00 97.44 319 LYS A N 1
ATOM 2400 C CA . LYS A 1 319 ? 8.825 -14.390 11.324 1.00 97.44 319 LYS A CA 1
ATOM 2401 C C . LYS A 1 319 ? 8.215 -15.152 10.151 1.00 97.44 319 LYS A C 1
ATOM 2403 O O . LYS A 1 319 ? 7.418 -16.064 10.381 1.00 97.44 319 LYS A O 1
ATOM 2408 N N . PHE A 1 320 ? 8.586 -14.799 8.922 1.00 97.62 320 PHE A N 1
ATOM 2409 C CA . PHE A 1 320 ? 8.165 -15.504 7.716 1.00 97.62 320 PHE A CA 1
ATOM 2410 C C . PHE A 1 320 ? 8.699 -16.940 7.707 1.00 97.62 320 PHE A C 1
ATOM 2412 O O . PHE A 1 320 ? 7.914 -17.876 7.558 1.00 97.62 320 PHE A O 1
ATOM 2419 N N . GLU A 1 321 ? 9.999 -17.130 7.957 1.00 96.25 321 GLU A N 1
ATOM 2420 C CA . GLU A 1 321 ? 10.645 -18.448 8.039 1.00 96.25 321 GLU A CA 1
ATOM 2421 C C . GLU A 1 321 ? 10.082 -19.297 9.188 1.00 96.25 321 GLU A C 1
ATOM 2423 O O . GLU A 1 321 ? 9.874 -20.497 9.025 1.00 96.25 321 GLU A O 1
ATOM 2428 N N . ALA A 1 322 ? 9.733 -18.672 10.317 1.00 95.69 322 ALA A N 1
ATOM 2429 C CA . ALA A 1 322 ? 9.077 -19.334 11.445 1.00 95.69 322 ALA A CA 1
ATOM 2430 C C . ALA A 1 322 ? 7.588 -19.671 11.209 1.00 95.69 322 ALA A C 1
ATOM 2432 O O . ALA A 1 322 ? 6.936 -20.195 12.113 1.00 95.69 322 ALA A O 1
ATOM 2433 N N . GLY A 1 323 ? 7.018 -19.334 10.047 1.00 96.00 323 GLY A N 1
ATOM 2434 C CA . GLY A 1 323 ? 5.609 -19.585 9.730 1.00 96.00 323 GLY A CA 1
ATOM 2435 C C . GLY A 1 323 ? 4.614 -18.692 10.478 1.00 96.00 323 GLY A C 1
ATOM 2436 O O . 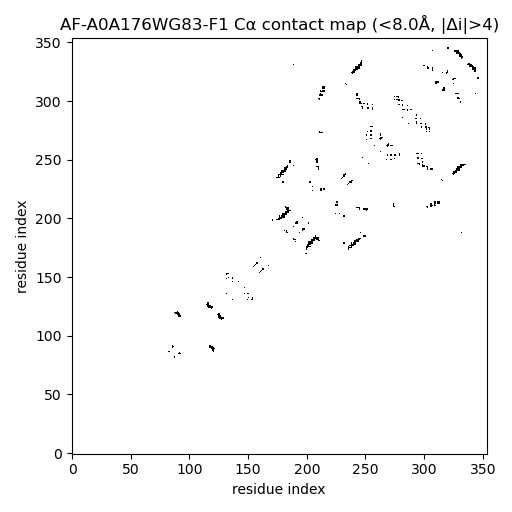GLY A 1 323 ? 3.425 -18.989 10.490 1.00 96.00 323 GLY A O 1
ATOM 2437 N N . LYS A 1 324 ? 5.086 -17.605 11.099 1.00 97.25 324 LYS A N 1
ATOM 2438 C CA . LYS A 1 324 ? 4.265 -16.657 11.876 1.00 97.25 324 LYS A CA 1
ATOM 2439 C C . LYS A 1 324 ? 3.772 -15.464 11.058 1.00 97.25 324 LYS A C 1
ATOM 2441 O O . LYS A 1 324 ? 2.980 -14.677 11.562 1.00 97.25 324 LYS A O 1
ATOM 2446 N N . LEU A 1 325 ? 4.283 -15.301 9.840 1.00 98.50 325 LEU A N 1
ATOM 2447 C CA . LEU A 1 325 ? 3.952 -14.205 8.938 1.00 98.50 325 LEU A CA 1
ATOM 2448 C C . LEU A 1 325 ? 3.804 -14.746 7.512 1.00 98.50 325 LEU A C 1
ATOM 2450 O O . LEU A 1 325 ? 4.683 -15.464 7.035 1.00 98.50 325 LEU A O 1
ATOM 2454 N N . GLY A 1 326 ? 2.707 -14.409 6.836 1.00 98.56 326 GLY A N 1
ATOM 2455 C CA . GLY A 1 326 ? 2.517 -14.632 5.399 1.00 98.56 326 GLY A CA 1
ATOM 2456 C C . GLY A 1 326 ? 2.814 -13.368 4.590 1.00 98.56 326 GLY A C 1
ATOM 2457 O O . GLY A 1 326 ? 2.515 -12.264 5.045 1.00 98.56 326 GLY A O 1
ATOM 2458 N N . ILE A 1 327 ? 3.394 -13.525 3.399 1.00 98.75 327 ILE A N 1
ATOM 2459 C CA . ILE A 1 327 ? 3.750 -12.417 2.503 1.00 98.75 327 ILE A CA 1
ATOM 2460 C C . ILE A 1 327 ? 3.096 -12.660 1.141 1.00 98.75 327 ILE A C 1
ATOM 2462 O O . ILE A 1 327 ? 3.356 -13.681 0.503 1.00 98.75 327 ILE A O 1
ATOM 2466 N N . HIS A 1 328 ? 2.275 -11.709 0.701 1.00 98.75 328 HIS A N 1
ATOM 2467 C CA . HIS A 1 328 ? 1.377 -11.859 -0.444 1.00 98.75 328 HIS A CA 1
ATOM 2468 C C . HIS A 1 328 ? 1.536 -10.713 -1.443 1.00 98.75 328 HIS A C 1
ATOM 2470 O O . HIS A 1 328 ? 1.593 -9.545 -1.053 1.00 98.75 328 HIS A O 1
ATOM 2476 N N . GLY A 1 329 ? 1.561 -11.047 -2.731 1.00 98.69 329 GLY A N 1
ATOM 2477 C CA . GLY A 1 329 ? 1.495 -10.100 -3.841 1.00 98.69 329 GLY A CA 1
ATOM 2478 C C . GLY A 1 329 ? 0.119 -10.130 -4.480 1.00 98.69 329 GLY A C 1
ATOM 2479 O O . GLY A 1 329 ? -0.372 -11.195 -4.844 1.00 98.69 329 GLY A O 1
ATOM 2480 N N . TRP A 1 330 ? -0.535 -8.978 -4.571 1.00 98.62 330 TRP A N 1
ATOM 2481 C CA . TRP A 1 330 ? -1.840 -8.828 -5.210 1.00 98.62 330 TRP A CA 1
ATOM 2482 C C . TRP A 1 330 ? -1.730 -7.840 -6.376 1.00 98.62 330 TRP A C 1
ATOM 2484 O O . TRP A 1 330 ? -0.911 -6.920 -6.356 1.00 98.62 330 TRP A O 1
ATOM 2494 N N . TYR A 1 331 ? -2.580 -7.999 -7.385 1.00 98.75 331 TYR A N 1
ATOM 2495 C CA . TYR A 1 331 ? -2.683 -7.091 -8.521 1.00 98.75 331 TYR A CA 1
ATOM 2496 C C . TYR A 1 331 ? -4.144 -6.838 -8.870 1.00 98.75 331 TYR A C 1
ATOM 2498 O O . TYR A 1 331 ? -4.860 -7.761 -9.256 1.00 98.75 331 TYR A O 1
ATOM 2506 N N . TYR A 1 332 ? -4.576 -5.585 -8.726 1.00 98.50 332 TYR A N 1
ATOM 2507 C CA . TYR A 1 332 ? -5.933 -5.159 -9.049 1.00 98.50 332 TYR A CA 1
ATOM 2508 C C . TYR A 1 332 ? -5.997 -4.510 -10.435 1.00 98.50 332 TYR A C 1
ATOM 2510 O O . TYR A 1 332 ? -5.526 -3.386 -10.642 1.00 98.50 332 TYR A O 1
ATOM 2518 N N . ASP A 1 333 ? -6.620 -5.199 -11.385 1.00 98.06 333 ASP A N 1
ATOM 2519 C CA . ASP A 1 333 ? -6.955 -4.639 -12.686 1.00 98.06 333 ASP A CA 1
ATOM 2520 C C . ASP A 1 333 ? -8.350 -4.008 -12.634 1.00 98.06 333 ASP A C 1
ATOM 2522 O O . ASP A 1 333 ? -9.353 -4.660 -12.894 1.00 98.06 333 ASP A O 1
ATOM 2526 N N . PHE A 1 334 ? -8.430 -2.716 -12.301 1.00 96.06 334 PHE A N 1
ATOM 2527 C CA . PHE A 1 334 ? -9.712 -1.999 -12.274 1.00 96.06 334 PHE A CA 1
ATOM 2528 C C . PHE A 1 334 ? -10.314 -1.742 -13.661 1.00 96.06 334 PHE A C 1
ATOM 2530 O O . PHE A 1 334 ? -11.429 -1.230 -13.738 1.00 96.06 334 PHE A O 1
ATOM 2537 N N . VAL A 1 335 ? -9.575 -2.005 -14.746 1.00 96.12 335 VAL A N 1
ATOM 2538 C CA . VAL A 1 335 ? -10.119 -1.891 -16.106 1.00 96.12 335 VAL A CA 1
ATOM 2539 C C . VAL A 1 335 ? -11.006 -3.098 -16.388 1.00 96.12 335 VAL A C 1
ATOM 2541 O O . VAL A 1 335 ? -12.114 -2.926 -16.886 1.00 96.12 335 VAL A O 1
ATOM 2544 N N . GLU A 1 336 ? -10.544 -4.286 -15.998 1.00 96.44 336 GLU A N 1
ATOM 2545 C CA . GLU A 1 336 ? -11.274 -5.549 -16.177 1.00 96.44 336 GLU A CA 1
ATOM 2546 C C . GLU A 1 336 ? -12.109 -5.946 -14.943 1.00 96.44 336 GLU A C 1
ATOM 2548 O O . GLU A 1 336 ? -12.988 -6.798 -15.025 1.00 96.44 336 GLU A O 1
ATOM 2553 N N . GLY A 1 337 ? -11.866 -5.318 -13.789 1.00 95.38 337 GLY A N 1
ATOM 2554 C CA . GLY A 1 337 ? -12.504 -5.667 -12.517 1.00 95.38 337 GLY A CA 1
ATOM 2555 C C . GLY A 1 337 ? -11.937 -6.938 -11.873 1.00 95.38 337 GLY A C 1
ATOM 2556 O O . GLY A 1 337 ? -12.640 -7.598 -11.111 1.00 95.38 337 GLY A O 1
ATOM 2557 N N . GLU A 1 338 ? -10.683 -7.287 -12.165 1.00 97.06 338 GLU A N 1
ATOM 2558 C CA . GLU A 1 338 ? -10.053 -8.535 -11.727 1.00 97.06 338 GLU A CA 1
ATOM 2559 C C . GLU A 1 338 ? -9.035 -8.308 -10.607 1.00 97.06 338 GLU A C 1
ATOM 2561 O O . GLU A 1 338 ? -8.307 -7.313 -10.584 1.00 97.06 338 GLU A O 1
ATOM 2566 N N . LEU A 1 339 ? -8.951 -9.268 -9.686 1.00 97.75 339 LEU A N 1
ATOM 2567 C CA . LEU A 1 339 ? -7.933 -9.308 -8.644 1.00 97.75 339 LEU A CA 1
ATOM 2568 C C . LEU A 1 339 ? -7.150 -10.616 -8.754 1.00 97.75 339 LEU A C 1
ATOM 2570 O O . LEU A 1 339 ? -7.696 -11.695 -8.528 1.00 97.75 339 LEU A O 1
ATOM 2574 N N . THR A 1 340 ? -5.861 -10.506 -9.052 1.00 98.44 340 THR A N 1
ATOM 2575 C CA . THR A 1 340 ? -4.929 -11.638 -9.065 1.00 98.44 340 THR A CA 1
ATOM 2576 C C . THR A 1 340 ? -4.119 -11.631 -7.778 1.00 98.44 340 THR A C 1
ATOM 2578 O O . THR A 1 340 ? -3.656 -10.575 -7.351 1.00 98.44 340 THR A O 1
ATOM 2581 N N . SER A 1 341 ? -3.917 -12.795 -7.163 1.00 98.25 341 SER A N 1
ATOM 2582 C CA . SER A 1 341 ? -3.097 -12.940 -5.960 1.00 98.25 341 SER A CA 1
ATOM 2583 C C . SER A 1 341 ? -2.091 -14.082 -6.090 1.00 98.25 341 SER A C 1
ATOM 2585 O O . SER A 1 341 ? -2.330 -15.084 -6.763 1.00 98.25 341 SER A O 1
ATOM 2587 N N . TRP A 1 342 ? -0.943 -13.904 -5.448 1.00 98.56 342 TRP A N 1
ATOM 2588 C CA . TRP A 1 342 ? 0.112 -14.894 -5.284 1.00 98.56 342 TRP A CA 1
ATOM 2589 C C . TRP A 1 342 ? 0.803 -14.687 -3.934 1.00 98.56 342 TRP A C 1
ATOM 2591 O O . TRP A 1 342 ? 0.632 -13.658 -3.277 1.00 98.56 342 TRP A O 1
ATOM 2601 N N . GLU A 1 343 ? 1.590 -15.665 -3.501 1.00 97.06 343 GLU A N 1
ATOM 2602 C CA . GLU A 1 343 ? 2.272 -15.623 -2.208 1.00 97.06 343 GLU A CA 1
ATOM 2603 C C . GLU A 1 343 ? 3.738 -16.040 -2.327 1.00 97.06 343 GLU A C 1
ATOM 2605 O O . GLU A 1 343 ? 4.122 -16.818 -3.205 1.00 97.06 343 GLU A O 1
ATOM 2610 N N . VAL A 1 344 ? 4.566 -15.519 -1.421 1.00 96.88 344 VAL A N 1
ATOM 2611 C CA . VAL A 1 344 ? 5.950 -15.965 -1.277 1.00 96.88 344 VAL A CA 1
ATOM 2612 C C . VAL A 1 344 ? 5.937 -17.332 -0.605 1.00 96.88 344 VAL A C 1
ATOM 2614 O O . VAL A 1 344 ? 5.491 -17.474 0.533 1.00 96.88 344 VAL A O 1
ATOM 2617 N N . GLN A 1 345 ? 6.464 -18.339 -1.296 1.00 93.81 345 GLN A N 1
ATOM 2618 C CA . GLN A 1 345 ? 6.583 -19.686 -0.749 1.00 93.81 345 GLN A CA 1
ATOM 2619 C C . GLN A 1 345 ? 7.823 -19.801 0.136 1.00 93.81 345 GLN A C 1
ATOM 2621 O O . GLN A 1 345 ? 8.913 -19.346 -0.219 1.00 93.81 345 GLN A O 1
ATOM 2626 N N . ARG A 1 346 ? 7.668 -20.441 1.298 1.00 89.88 346 ARG A N 1
ATOM 2627 C CA . ARG A 1 346 ? 8.814 -20.806 2.136 1.00 89.88 346 ARG A CA 1
ATOM 2628 C C . ARG A 1 346 ? 9.640 -21.890 1.433 1.00 89.88 346 ARG A C 1
ATOM 2630 O O . ARG A 1 346 ? 9.053 -22.778 0.811 1.00 89.88 346 ARG A O 1
ATOM 2637 N N . PRO A 1 347 ? 10.978 -21.883 1.572 1.00 79.81 347 PRO A N 1
ATOM 2638 C CA . PRO A 1 347 ? 11.793 -22.995 1.108 1.00 79.81 347 PRO A CA 1
ATOM 2639 C C . PRO A 1 347 ? 11.324 -24.293 1.771 1.00 79.81 347 PRO A C 1
ATOM 2641 O O . PRO A 1 347 ? 11.238 -24.378 2.998 1.00 79.81 347 PRO A O 1
ATOM 2644 N N . VAL A 1 348 ? 11.031 -25.314 0.968 1.00 74.62 348 VAL A N 1
ATOM 2645 C CA . VAL A 1 348 ? 10.827 -26.665 1.493 1.00 74.62 348 VAL A CA 1
ATOM 2646 C C . VAL A 1 348 ? 12.190 -27.144 1.981 1.00 74.62 348 VAL A C 1
ATOM 2648 O O . VAL A 1 348 ? 13.095 -27.368 1.178 1.00 74.62 348 VAL A O 1
ATOM 2651 N N . MET A 1 349 ? 12.366 -27.258 3.298 1.00 60.19 349 MET A N 1
ATOM 2652 C CA . MET A 1 349 ? 13.575 -27.845 3.874 1.00 60.19 349 MET A CA 1
ATOM 2653 C C . MET A 1 349 ? 13.660 -29.298 3.394 1.00 60.19 349 MET A C 1
ATOM 2655 O O . MET A 1 349 ? 12.884 -30.149 3.833 1.00 60.19 349 MET A O 1
ATOM 2659 N N . ALA A 1 350 ? 14.567 -29.578 2.458 1.00 50.59 350 ALA A N 1
ATOM 2660 C CA . ALA A 1 350 ? 14.839 -30.930 1.992 1.00 50.59 350 ALA A CA 1
ATOM 2661 C C . ALA A 1 350 ? 15.327 -31.770 3.188 1.00 50.59 350 ALA A C 1
ATOM 2663 O O . ALA A 1 350 ? 16.466 -31.618 3.622 1.00 50.59 350 ALA A O 1
ATOM 2664 N N . GLY A 1 351 ? 14.452 -32.603 3.763 1.00 50.38 351 GLY A N 1
ATOM 2665 C CA . GLY A 1 351 ? 14.819 -33.492 4.873 1.00 50.38 351 GLY A CA 1
ATOM 2666 C C . GLY A 1 351 ? 13.719 -33.878 5.864 1.00 50.38 351 GLY A C 1
ATOM 2667 O O . GLY A 1 351 ? 13.959 -34.756 6.684 1.00 50.38 351 GLY A O 1
ATOM 2668 N N . ALA A 1 352 ? 12.518 -33.296 5.807 1.00 47.59 352 ALA A N 1
ATOM 2669 C CA . ALA A 1 352 ? 11.386 -33.780 6.605 1.00 47.59 352 ALA A CA 1
ATOM 2670 C C . ALA A 1 352 ? 10.599 -34.854 5.830 1.00 47.59 352 ALA A C 1
ATOM 2672 O O . ALA A 1 352 ? 9.499 -34.604 5.344 1.00 47.59 352 ALA A O 1
ATOM 2673 N N . THR A 1 353 ? 11.188 -36.038 5.652 1.00 43.00 353 THR A N 1
ATOM 2674 C CA . THR A 1 353 ? 10.431 -37.238 5.261 1.00 43.00 353 THR A CA 1
ATOM 2675 C C . THR A 1 353 ? 9.794 -37.863 6.499 1.00 43.00 353 THR A C 1
ATOM 2677 O O . THR A 1 353 ? 10.449 -37.953 7.538 1.00 43.00 353 THR A O 1
ATOM 2680 N N . ALA A 1 354 ? 8.518 -38.219 6.336 1.00 39.62 354 ALA A N 1
ATOM 2681 C CA . ALA A 1 354 ? 7.578 -38.746 7.325 1.00 39.62 354 ALA A CA 1
ATOM 2682 C C . ALA A 1 354 ? 8.043 -39.998 8.078 1.00 39.62 354 ALA A C 1
ATOM 2684 O O . ALA A 1 354 ? 8.833 -40.781 7.499 1.00 39.62 354 ALA A O 1
#

Radius of gyration: 31.22 Å; Cα contacts (8 Å, |Δi|>4): 343; chains: 1; bounding box: 94×88×81 Å

Foldseek 3Di:
DDDDDDDDDDDDDDDDDDDDDDDDDDDDDDDDDDDDDDDDDDDDDDDDDDDDDDDDDDDDDDDDDDDDDDDDDDPDDDDPPPDDVQVVQVWPPPPPPPPDPPDDDPDPPPPPDPFPWTATPPGRTDDTDDDLDPVPLDPDPDDPVVSVVSVVVNCCCVPPCVVVVVVVVVCVVHAQAQEEEQEEPDPVCDPCVLPVDDPRNYHYDYYQLSAAAADDPDPPDPDPNVVSLCCCCVPSVHQEYEREFEAPRPLLLCLLPDDPVCLPVDPSSVVCVLLNVLNVVLCVVQPPHDSRVSSVSSRQSSLVSRLVRLCNPPSSVVCVLVSRHWYKYWYAYPVVRDIDIDTDDHDDPPPPDD

Mean predicted aligned error: 16.66 Å

Secondary structure (DSSP, 8-state):
------------------------------------------------------------------------------------HHHHTT---------------S-----PPPP--EEPGGG-EEPPP----GGG----SS-HHHHHHHHHHHHHIIIIITTTHHHHHHHHT----SEEEEEE--TT--HHHHTTPPTTSEEEEEEGGG------S-TTS--HHHHHHHIIIIIS--SEEEEEEETT-HHHHHHHH--GGGSSSSHHHHHHGGGHHHHHHHHHHTTTS-HHHHHHHHHHHHHHHHHHHHTTSHHHHHHHHTTS-EEEEEEEETTTTEEEEEEPPPP--TT---

InterPro domains:
  IPR001765 Carbonic anhydrase [PF00484] (179-339)
  IPR001765 Carbonic anhydrase [PTHR11002] (87-346)
  IPR001765 Carbonic anhydrase [SM00947] (172-343)
  IPR015892 Carbonic anhydrase, prokaryotic-like, conserved site [PS00704] (184-191)
  IPR015892 Carbonic anhydrase, prokaryotic-like, conserved site [PS00705] (230-250)
  IPR036874 Carbonic anhydrase superfamily [G3DSA:3.40.1050.10] (134-351)
  IPR036874 Carbonic anhydrase superfamily [SSF53056] (139-345)
  IPR045066 Beta carbonic anhydrases, cladeB [cd00884] (152-342)

Solvent-accessible surface area (backbone atoms only — not comparable to full-atom values): 23096 Å² total; per-residue (Å²): 139,90,82,85,90,87,87,89,88,83,90,83,85,90,86,89,84,89,84,84,88,85,85,87,85,87,85,88,85,89,83,83,90,84,88,89,87,82,88,80,88,84,86,90,80,89,78,92,84,89,85,90,80,89,82,80,92,77,91,81,82,80,86,83,94,76,93,73,90,86,81,75,83,84,78,81,77,75,83,73,81,74,78,54,66,52,59,77,43,38,37,78,73,83,78,73,82,72,85,69,79,83,73,92,63,101,65,91,69,80,74,78,72,79,80,76,42,48,45,36,45,97,78,44,74,45,73,66,87,74,82,91,45,83,94,67,68,67,96,56,97,64,58,71,67,59,54,52,50,54,51,48,49,52,48,44,42,65,69,42,51,66,70,42,42,67,60,55,56,55,49,72,76,51,76,69,24,49,32,33,37,31,24,34,59,54,88,88,56,49,63,50,72,77,68,72,54,60,93,55,52,59,47,75,48,65,38,77,60,26,64,41,65,62,61,70,92,65,95,77,76,79,55,66,67,62,55,50,50,49,44,38,51,76,71,46,55,28,38,32,40,38,31,34,27,43,60,90,40,69,48,46,47,47,57,70,69,54,57,83,85,54,29,80,75,45,74,65,27,51,59,43,56,66,39,45,68,19,46,55,53,29,60,65,78,39,58,94,54,54,72,68,57,34,40,58,50,25,32,55,36,30,28,54,48,19,59,54,20,50,56,56,30,66,74,50,34,54,33,37,76,70,69,58,32,47,49,31,40,34,37,37,31,75,88,82,72,44,76,50,77,50,65,70,78,76,81,79,72,89,77,83,76,131

Organism: NCBI:txid1480154